Protein AF-A0A0G4HST7-F1 (afdb_monomer)

Organism: NCBI:txid1169474

Mean predicted aligned error: 7.0 Å

Sequence (232 aa):
MTQDRCSPKTVVRGHDERDPQKPWQEYQRALERKKYEVQRMMEAHQDKYDPVVMRLNYYQSDPNPKVILSLRKAIDQEDPQRLALVGDLKRKTPSGSPTDREVLSFVDPGDVALKMAELGFDAVFVNCDGPSYGGSYRDLDIVSKRLKKAFDFNQRPAIIAKDIFIHPVQVAMAAEMGADGVILNAGVLGQDLSGMMEACGVMGLEAVVECHSYMDVEMAKQNVATTVLVGL

Secondary structure (DSSP, 8-state):
--------------TTS--THHHHHHHHHHHHHHHHHHHHHHHH---TT-HHHHHHH---SS---HHHHHHHTTTSSS-TTPPPPEEEE-SB-SSS-TTS-B----S-HHHHHHHHHHTT-SEEEEE--HHHHS--HHHHHHHHHHHHHHS-TTTSPEEEEES---SHHHHHHHHHTT-SEEEEEHHHHGGGHHHHHHHHHHTT-EEEEEESSHHHHHHHHHTT-SEEEE--

InterPro domains:
  IPR011060 Ribulose-phosphate binding barrel [SSF51366] (62-223)
  IPR013785 Aldolase-type TIM barrel [G3DSA:3.20.20.70] (35-231)
  IPR013798 Indole-3-glycerol phosphate synthase domain [PF00218] (64-223)
  IPR045186 Indole-3-glycerol phosphate synthase [PTHR22854] (20-226)

Nearest PDB structures (foldseek):
  1vc4-assembly1_A  TM=9.070E-01  e=1.363E-10  Thermus thermophilus
  3ieb-assembly2_E  TM=6.244E-01  e=6.681E-04  Vibrio cholerae
  5g4e-assembly2_B  TM=7.133E-01  e=3.003E-03  Salmonella enterica
  4le2-assembly3_B-2  TM=5.450E-01  e=3.730E-01  Bacillus subtilis subsp. subtilis str. 168
  2nq5-assembly1_A  TM=5.744E-01  e=1.479E+00  Streptococcus mutans

pLDDT: mean 88.57, std 14.38, range [36.06, 98.75]

Solvent-accessible surface area (backbone atoms only — not comparable to full-atom values): 12733 Å² total; per-residue (Å²): 139,82,82,81,77,76,74,82,77,82,75,69,55,46,99,82,66,46,54,63,62,55,63,52,52,53,48,52,53,50,52,56,52,44,54,54,52,49,51,51,49,54,68,72,50,68,50,78,83,32,68,45,43,41,37,72,74,41,73,44,87,64,74,43,64,46,46,63,52,32,51,45,51,21,62,7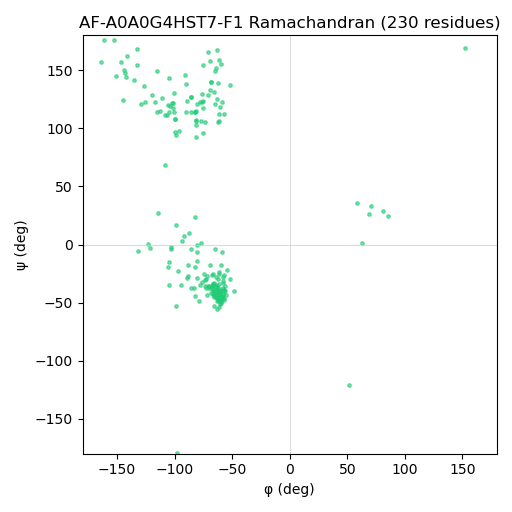7,39,99,47,83,80,48,73,60,41,71,42,78,51,46,32,28,40,75,75,60,57,96,88,57,25,72,72,44,93,72,91,55,60,27,60,55,48,46,50,40,40,76,73,64,30,26,28,35,36,34,32,34,40,41,93,55,22,62,27,29,63,65,48,41,29,45,30,34,54,45,40,63,71,74,33,56,88,90,71,39,39,22,40,28,40,34,49,88,61,86,53,63,68,56,54,21,43,38,42,74,31,52,35,29,22,37,41,38,44,31,80,79,37,53,86,51,40,54,60,52,46,50,46,23,46,36,48,27,26,36,56,35,36,34,21,76,46,75,67,26,47,51,52,38,55,75,64,64,54,88,38,77,43,79,54,134

Radius of gyration: 19.43 Å; Cα contacts (8 Å, |Δi|>4): 386; chains: 1; bounding box: 61×42×62 Å

Foldseek 3Di:
DDDDPDDPDPQDADPVRHRPVVVVVVVVVQVVVVVVVVVVLCVVPPDCPRQLNVLLVFFDPDALCLQVLLQCVQCPDPPNPRGAAEAEDFQFAQPDDPVPGGDDDDDALQVVQVVCLVVPHQAYEFECRCPGGNGRLVSLLRNQVSQVVVDPSNRGHAYEYEDADADLSVLSSSVVSPHQAYEYECVNCPVPSLVNCVSCNRSNHAYAYEYADPVSVVSCVVSVRPHYHYDD

Structure (mmCIF, N/CA/C/O backbone):
data_AF-A0A0G4HST7-F1
#
_entry.id   AF-A0A0G4HST7-F1
#
loop_
_atom_site.group_PDB
_atom_site.id
_atom_site.type_symbol
_atom_site.label_atom_id
_atom_site.label_alt_id
_atom_site.label_comp_id
_atom_site.label_asym_id
_atom_site.label_entity_id
_atom_site.label_seq_id
_atom_site.pdbx_PDB_ins_code
_atom_site.Cartn_x
_atom_site.Cartn_y
_atom_site.Cartn_z
_atom_site.occupancy
_atom_site.B_iso_or_equiv
_atom_site.auth_seq_id
_atom_site.auth_comp_id
_atom_site.auth_asym_id
_atom_site.auth_atom_id
_atom_site.pdbx_PDB_model_num
ATOM 1 N N . MET A 1 1 ? 42.441 -14.027 -34.242 1.00 37.88 1 MET A N 1
ATOM 2 C CA . MET A 1 1 ? 41.723 -14.825 -33.226 1.00 37.88 1 MET A CA 1
ATOM 3 C C . MET A 1 1 ? 42.356 -14.554 -31.870 1.00 37.88 1 MET A C 1
ATOM 5 O O . MET A 1 1 ? 43.269 -15.260 -31.469 1.00 37.88 1 MET A O 1
ATOM 9 N N . THR A 1 2 ? 41.939 -13.486 -31.197 1.00 36.06 2 THR A N 1
ATOM 10 C CA . THR A 1 2 ? 42.337 -13.188 -29.816 1.00 36.06 2 THR A CA 1
ATOM 11 C C . THR A 1 2 ? 41.201 -13.648 -28.912 1.00 36.06 2 THR A C 1
ATOM 13 O O . THR A 1 2 ? 40.113 -13.083 -28.943 1.00 36.06 2 THR A O 1
ATOM 16 N N . GLN A 1 3 ? 41.421 -14.744 -28.186 1.00 40.12 3 GLN A N 1
ATOM 17 C CA . GLN A 1 3 ? 40.514 -15.186 -27.130 1.00 40.12 3 GLN A CA 1
ATOM 18 C C . GLN A 1 3 ? 40.680 -14.244 -25.935 1.00 40.12 3 GLN A C 1
ATOM 20 O O . GLN A 1 3 ? 41.680 -14.327 -25.220 1.00 40.12 3 GLN A O 1
ATOM 25 N N . ASP A 1 4 ? 39.701 -13.364 -25.730 1.00 40.00 4 ASP A N 1
ATOM 26 C CA . ASP A 1 4 ? 39.519 -12.642 -24.473 1.00 40.00 4 ASP A CA 1
ATOM 27 C C . ASP A 1 4 ? 39.234 -13.659 -23.364 1.00 40.00 4 ASP A C 1
ATOM 29 O O . ASP A 1 4 ? 38.154 -14.250 -23.277 1.00 40.00 4 ASP A O 1
ATOM 33 N N . ARG A 1 5 ? 40.231 -13.899 -22.508 1.00 44.75 5 ARG A N 1
ATOM 34 C CA . ARG A 1 5 ? 40.035 -14.649 -21.268 1.00 44.75 5 ARG A CA 1
ATOM 35 C C . ARG A 1 5 ? 39.323 -13.726 -20.292 1.00 44.75 5 ARG A C 1
ATOM 37 O O . ARG A 1 5 ? 39.955 -12.914 -19.626 1.00 44.75 5 ARG A O 1
ATOM 44 N N . CYS A 1 6 ? 38.001 -13.852 -20.230 1.00 43.47 6 CYS A N 1
ATOM 45 C CA . CYS A 1 6 ? 37.194 -13.223 -19.197 1.00 43.47 6 CYS A CA 1
ATOM 46 C C . CYS A 1 6 ? 37.708 -13.690 -17.827 1.00 43.47 6 CYS A C 1
ATOM 48 O O . CYS A 1 6 ? 37.603 -14.869 -17.484 1.00 43.47 6 CYS A O 1
ATOM 50 N N . SER A 1 7 ? 38.295 -12.771 -17.063 1.00 43.00 7 SER A N 1
ATOM 51 C CA . SER A 1 7 ? 38.695 -12.989 -15.674 1.00 43.00 7 SER A CA 1
ATOM 52 C C . SER A 1 7 ? 37.500 -13.538 -14.882 1.00 43.00 7 SER A C 1
ATOM 54 O O . SER A 1 7 ? 36.381 -13.044 -15.073 1.00 43.00 7 SER A O 1
ATOM 56 N N . PRO A 1 8 ? 37.679 -14.541 -14.004 1.00 44.97 8 PRO A N 1
ATOM 57 C CA . PRO A 1 8 ? 36.582 -15.034 -13.183 1.00 44.97 8 PRO A CA 1
ATOM 58 C C . PRO A 1 8 ? 36.072 -13.886 -12.307 1.00 44.97 8 PRO A C 1
ATOM 60 O O . PRO A 1 8 ? 36.822 -13.318 -11.514 1.00 44.97 8 PRO A O 1
ATOM 63 N N . LYS A 1 9 ? 34.801 -13.506 -12.484 1.00 52.59 9 LYS A N 1
ATOM 64 C CA . LYS A 1 9 ? 34.140 -12.522 -11.623 1.00 52.59 9 LYS A CA 1
ATOM 65 C C . LYS A 1 9 ? 34.136 -13.085 -10.203 1.00 52.59 9 LYS A C 1
ATOM 67 O O . LYS A 1 9 ? 33.477 -14.091 -9.950 1.00 52.59 9 LYS A O 1
ATOM 72 N N . THR A 1 10 ? 34.882 -12.462 -9.295 1.00 54.44 10 THR A N 1
ATOM 73 C CA . THR A 1 10 ? 34.859 -12.804 -7.871 1.00 54.44 10 THR A CA 1
ATOM 74 C C . THR A 1 10 ? 33.448 -12.568 -7.339 1.00 54.44 10 THR A C 1
ATOM 76 O O . THR A 1 10 ? 33.015 -11.426 -7.197 1.00 54.44 10 THR A O 1
ATOM 79 N N . VAL A 1 11 ? 32.710 -13.648 -7.086 1.00 60.38 11 VAL A N 1
ATOM 80 C CA . VAL A 1 11 ? 31.395 -13.587 -6.443 1.00 60.38 11 VAL A CA 1
ATOM 81 C C . VAL A 1 11 ? 31.640 -13.474 -4.944 1.00 60.38 11 VAL A C 1
ATOM 83 O O . VAL A 1 11 ? 32.080 -14.436 -4.315 1.00 60.38 11 VAL A O 1
ATOM 86 N N . VAL A 1 12 ? 31.397 -12.294 -4.376 1.00 61.25 12 VAL A N 1
ATOM 87 C CA . VAL A 1 12 ? 31.374 -12.112 -2.918 1.00 61.25 12 VAL A CA 1
ATOM 88 C C . VAL A 1 12 ? 30.201 -12.931 -2.397 1.00 61.25 12 VAL A C 1
ATOM 90 O O . VAL A 1 12 ? 29.083 -12.707 -2.837 1.00 61.25 12 VAL A O 1
ATOM 93 N N . ARG A 1 13 ? 30.436 -13.900 -1.513 1.00 55.75 13 ARG A N 1
ATOM 94 C CA . ARG A 1 13 ? 29.369 -14.693 -0.886 1.00 55.75 13 ARG A CA 1
ATOM 95 C C . ARG A 1 13 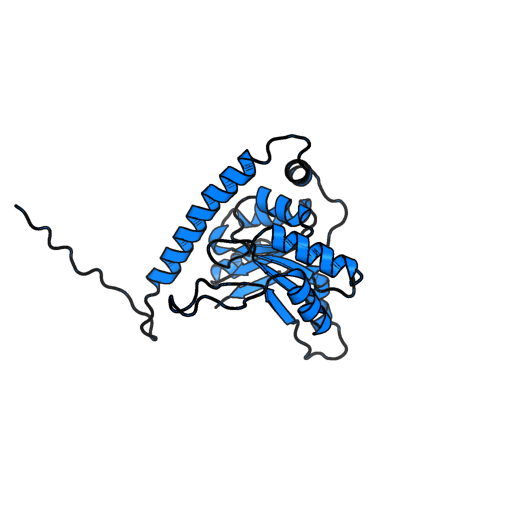? 29.165 -14.231 0.551 1.00 55.75 13 ARG A C 1
ATOM 97 O O . ARG A 1 13 ? 30.136 -13.888 1.223 1.00 55.75 13 ARG A O 1
ATOM 104 N N . GLY A 1 14 ? 27.915 -14.219 1.006 1.00 56.78 14 GLY A N 1
ATOM 105 C CA . GLY A 1 14 ? 27.591 -14.045 2.418 1.00 56.78 14 GLY A CA 1
ATOM 106 C C . GLY A 1 14 ? 28.136 -15.199 3.265 1.00 56.78 14 GLY A C 1
ATOM 107 O O . GLY A 1 14 ? 28.534 -16.240 2.741 1.00 56.78 14 GLY A O 1
ATOM 108 N N . HIS A 1 15 ? 28.127 -15.030 4.589 1.00 59.34 15 HIS A N 1
ATOM 109 C CA . HIS A 1 15 ? 28.533 -16.072 5.547 1.00 59.34 15 HIS A CA 1
ATOM 110 C C . HIS A 1 15 ? 27.674 -17.354 5.435 1.00 59.34 15 HIS A C 1
ATOM 112 O O . HIS A 1 15 ? 28.067 -18.422 5.891 1.00 59.34 15 HIS A O 1
ATOM 118 N N . ASP A 1 16 ? 26.504 -17.255 4.810 1.00 67.62 16 ASP A N 1
ATOM 119 C CA . ASP A 1 16 ? 25.565 -18.340 4.511 1.00 67.62 16 ASP A CA 1
ATOM 120 C C . ASP A 1 16 ? 25.672 -18.860 3.062 1.00 67.62 16 ASP A C 1
ATOM 122 O O . ASP A 1 16 ? 24.753 -19.501 2.555 1.00 67.62 16 ASP A O 1
ATOM 126 N N . GLU A 1 17 ? 26.773 -18.540 2.377 1.00 65.31 17 GLU A N 1
ATOM 127 C CA . GLU A 1 17 ? 27.068 -18.870 0.979 1.00 65.31 17 GLU A CA 1
ATOM 128 C C . GLU A 1 17 ? 26.117 -18.274 -0.074 1.00 65.31 17 GLU A C 1
ATOM 130 O O . GLU A 1 17 ? 26.323 -18.493 -1.276 1.00 65.31 17 GLU A O 1
ATOM 135 N N . ARG A 1 18 ? 25.114 -17.478 0.326 1.00 65.06 18 ARG A N 1
ATOM 136 C CA . ARG A 1 18 ? 24.229 -16.799 -0.624 1.00 65.06 18 ARG A CA 1
ATOM 137 C C . ARG A 1 18 ? 25.008 -15.729 -1.383 1.00 65.06 18 ARG A C 1
ATOM 139 O O . ARG A 1 18 ? 25.839 -15.015 -0.826 1.00 65.06 18 ARG A O 1
ATOM 146 N N . ASP A 1 19 ? 24.734 -15.627 -2.679 1.00 68.12 19 ASP A N 1
ATOM 147 C CA . ASP A 1 19 ? 25.262 -14.566 -3.534 1.00 68.12 19 ASP A CA 1
ATOM 148 C C . ASP A 1 19 ? 24.393 -13.307 -3.349 1.00 68.12 19 ASP A C 1
ATOM 150 O O . ASP A 1 19 ? 23.261 -13.288 -3.841 1.00 68.12 19 ASP A O 1
ATOM 154 N N . PRO A 1 20 ? 24.882 -12.263 -2.656 1.00 67.69 20 PRO A N 1
ATOM 155 C CA . PRO A 1 20 ? 24.127 -11.049 -2.384 1.00 67.69 20 PRO A CA 1
ATOM 156 C C . PRO A 1 20 ? 23.884 -10.218 -3.653 1.00 67.69 20 PRO A C 1
ATOM 158 O O . PRO A 1 20 ? 22.978 -9.387 -3.674 1.00 67.69 20 PRO A O 1
ATOM 161 N N . GLN A 1 21 ? 24.636 -10.447 -4.739 1.00 71.38 21 GLN A N 1
ATOM 162 C CA . GLN A 1 21 ? 24.427 -9.725 -5.996 1.00 71.38 21 GLN A CA 1
ATOM 163 C C . GLN A 1 21 ? 23.160 -10.190 -6.714 1.00 71.38 21 GLN A C 1
ATOM 165 O O . GLN A 1 21 ? 22.536 -9.398 -7.418 1.00 71.38 21 GLN A O 1
ATOM 170 N N . LYS A 1 22 ? 22.755 -11.455 -6.545 1.00 74.44 22 LYS A N 1
ATOM 171 C CA . LYS A 1 22 ? 21.575 -12.007 -7.229 1.00 74.44 22 LYS A CA 1
ATOM 172 C C . LYS A 1 22 ? 20.262 -11.347 -6.789 1.00 74.44 22 LYS A C 1
ATOM 174 O O . LYS A 1 22 ? 19.573 -10.850 -7.679 1.00 74.44 22 LYS A O 1
ATOM 179 N N . PRO A 1 23 ? 19.922 -11.263 -5.485 1.00 76.56 23 PRO A N 1
ATOM 180 C CA . PRO A 1 23 ? 18.726 -10.549 -5.034 1.00 76.56 23 PRO A CA 1
ATOM 181 C C . PRO A 1 23 ? 18.710 -9.095 -5.501 1.00 76.56 23 PRO A C 1
ATOM 183 O O . PRO A 1 23 ? 17.685 -8.601 -5.961 1.00 76.56 23 PRO A O 1
ATOM 186 N N . TRP A 1 24 ? 19.866 -8.427 -5.460 1.00 77.00 24 TRP A N 1
ATOM 187 C CA . TRP A 1 24 ? 19.976 -7.040 -5.897 1.00 77.00 24 TRP A CA 1
ATOM 188 C C . TRP A 1 24 ? 19.731 -6.881 -7.404 1.00 77.00 24 TRP A C 1
ATOM 190 O O . TRP A 1 24 ? 18.993 -5.994 -7.823 1.00 77.00 24 TRP A O 1
ATOM 200 N N . GLN A 1 25 ? 20.260 -7.780 -8.238 1.00 84.00 25 GLN A N 1
ATOM 201 C CA . GLN A 1 25 ? 19.974 -7.790 -9.677 1.00 84.00 25 GLN A CA 1
ATOM 202 C C . GLN A 1 25 ? 18.501 -8.096 -9.981 1.00 84.00 25 GLN A C 1
ATOM 204 O O . GLN A 1 25 ? 17.926 -7.500 -10.891 1.00 84.00 25 GLN A O 1
ATOM 209 N N . GLU A 1 26 ? 17.876 -9.026 -9.255 1.00 83.44 26 GLU A N 1
ATOM 210 C CA . GLU A 1 26 ? 16.444 -9.311 -9.403 1.00 83.44 26 GLU A CA 1
ATOM 211 C C . GLU A 1 26 ? 15.595 -8.093 -9.030 1.00 83.44 26 GLU A C 1
ATOM 213 O O . GLU A 1 26 ? 14.664 -7.749 -9.764 1.00 83.44 26 GLU A O 1
ATOM 218 N N . TYR A 1 27 ? 15.975 -7.399 -7.957 1.00 86.25 27 TYR A N 1
ATOM 219 C CA . TYR A 1 27 ? 15.350 -6.159 -7.523 1.00 86.25 27 TYR A CA 1
ATOM 220 C C . TYR A 1 27 ? 15.474 -5.045 -8.565 1.00 86.25 27 TYR A C 1
ATOM 222 O O . TYR A 1 27 ? 14.474 -4.452 -8.959 1.00 86.25 27 TYR A O 1
ATOM 230 N N . GLN A 1 28 ? 16.676 -4.816 -9.100 1.00 89.81 28 GLN A N 1
ATOM 231 C CA . GLN A 1 28 ? 16.883 -3.849 -10.179 1.00 89.81 28 GLN A CA 1
ATOM 232 C C . GLN A 1 28 ? 16.035 -4.172 -11.409 1.00 89.81 28 GLN A C 1
ATOM 234 O O . GLN A 1 28 ? 15.416 -3.285 -11.988 1.00 89.81 28 GLN A O 1
ATOM 239 N N . ARG A 1 29 ? 15.952 -5.449 -11.798 1.00 91.69 29 ARG A N 1
ATOM 240 C CA . ARG A 1 29 ? 15.084 -5.865 -12.907 1.00 91.69 29 ARG A CA 1
ATOM 241 C C . ARG A 1 29 ? 13.610 -5.602 -12.600 1.00 91.69 29 ARG A C 1
ATOM 243 O O . ARG A 1 29 ? 12.868 -5.282 -13.523 1.00 91.69 29 ARG A O 1
ATOM 250 N N . ALA A 1 30 ? 13.173 -5.778 -11.352 1.00 92.56 30 ALA A N 1
ATOM 251 C CA . ALA A 1 30 ? 11.811 -5.450 -10.937 1.00 92.56 30 ALA A CA 1
ATOM 252 C C . ALA A 1 30 ? 11.542 -3.946 -11.035 1.00 92.56 30 ALA A C 1
ATOM 254 O O . ALA A 1 30 ? 10.531 -3.555 -11.611 1.00 92.56 30 ALA A O 1
ATOM 255 N N . LEU A 1 31 ? 12.483 -3.116 -10.582 1.00 95.12 31 LEU A N 1
ATOM 256 C CA . LEU A 1 31 ? 12.388 -1.664 -10.690 1.00 95.12 31 LEU A CA 1
ATOM 257 C C . LEU A 1 31 ? 12.338 -1.191 -12.151 1.00 95.12 31 LEU A C 1
ATOM 259 O O . LEU A 1 31 ? 11.497 -0.368 -12.499 1.00 95.12 31 LEU A O 1
ATOM 263 N N . GLU A 1 32 ? 13.179 -1.744 -13.029 1.00 95.94 32 GLU A N 1
ATOM 264 C CA . GLU A 1 32 ? 13.144 -1.408 -14.459 1.00 95.94 32 GLU A CA 1
ATOM 265 C C . GLU A 1 32 ? 11.811 -1.796 -15.105 1.00 95.94 32 GLU A C 1
ATOM 267 O O . GLU A 1 32 ? 11.213 -0.987 -15.810 1.00 95.94 32 GLU A O 1
ATOM 272 N N . ARG A 1 33 ? 11.276 -2.991 -14.812 1.00 96.06 33 ARG A N 1
ATOM 273 C CA . ARG A 1 33 ? 9.924 -3.367 -15.266 1.00 96.06 33 ARG A CA 1
ATOM 274 C C . ARG A 1 33 ? 8.870 -2.389 -14.758 1.00 96.06 33 ARG A C 1
ATOM 276 O O . ARG A 1 33 ? 8.013 -1.972 -15.535 1.00 96.06 33 ARG A O 1
ATOM 283 N N . LYS A 1 34 ? 8.969 -1.982 -13.490 1.00 97.44 34 LYS A N 1
ATOM 284 C CA . LYS A 1 34 ? 8.023 -1.048 -12.884 1.00 97.44 34 LYS A CA 1
ATOM 285 C C . LYS A 1 34 ? 8.003 0.299 -13.600 1.00 97.44 34 LYS A C 1
ATOM 287 O O . LYS A 1 34 ? 6.923 0.831 -13.818 1.00 97.44 34 LYS A O 1
ATOM 292 N N . LYS A 1 35 ? 9.152 0.817 -14.046 1.00 97.81 35 LYS A N 1
ATOM 293 C CA . LYS A 1 35 ? 9.210 2.050 -14.856 1.00 97.81 35 LYS A CA 1
ATOM 294 C C . LYS A 1 35 ? 8.369 1.939 -16.129 1.00 97.81 35 LYS A C 1
ATOM 296 O O . LYS A 1 35 ? 7.581 2.837 -16.412 1.00 97.81 35 LYS A O 1
ATOM 301 N N . TYR A 1 36 ? 8.476 0.824 -16.855 1.00 97.69 36 TYR A N 1
ATOM 302 C CA . TYR A 1 36 ? 7.652 0.587 -18.047 1.00 97.69 36 TYR A CA 1
ATOM 303 C C . TYR A 1 36 ? 6.163 0.434 -17.711 1.00 97.69 36 TYR A C 1
ATOM 305 O O . TYR A 1 36 ? 5.313 0.952 -18.432 1.00 97.69 36 TYR A O 1
ATOM 313 N N . GLU A 1 37 ? 5.827 -0.262 -16.623 1.00 97.19 37 GLU A N 1
ATOM 314 C CA . GLU A 1 37 ? 4.437 -0.405 -16.167 1.00 97.19 37 GLU A CA 1
ATOM 315 C C . GLU A 1 37 ? 3.816 0.946 -15.802 1.00 97.19 37 GLU A C 1
ATOM 317 O O . GLU A 1 37 ? 2.696 1.239 -16.216 1.00 97.19 37 GLU A O 1
ATOM 322 N N . VAL A 1 38 ? 4.560 1.789 -15.087 1.00 97.56 38 VAL A N 1
ATOM 323 C CA . VAL A 1 38 ? 4.132 3.136 -14.702 1.00 97.56 38 VAL A CA 1
ATOM 324 C C . VAL A 1 38 ? 3.974 4.034 -15.917 1.00 97.56 38 VAL A C 1
ATOM 326 O O . VAL A 1 38 ? 2.965 4.725 -16.020 1.00 97.56 38 VAL A O 1
ATOM 329 N N . GLN A 1 39 ? 4.904 3.986 -16.872 1.00 97.75 39 GLN A N 1
ATOM 330 C CA . GLN A 1 39 ? 4.760 4.736 -18.117 1.00 97.75 39 GLN A CA 1
ATOM 331 C C . GLN A 1 39 ? 3.462 4.352 -18.842 1.00 97.75 39 GLN A C 1
ATOM 333 O O . GLN A 1 39 ? 2.675 5.223 -19.207 1.00 97.75 39 GLN A O 1
ATOM 338 N N . ARG A 1 40 ? 3.186 3.051 -18.981 1.00 97.06 40 ARG A N 1
ATOM 339 C CA . ARG A 1 40 ? 1.940 2.573 -19.596 1.00 97.06 40 ARG A CA 1
ATOM 340 C C . ARG A 1 40 ? 0.699 2.959 -18.795 1.00 97.06 40 ARG A C 1
ATOM 342 O O . ARG A 1 40 ? -0.339 3.219 -19.391 1.00 97.06 40 ARG A O 1
ATOM 349 N N . MET A 1 41 ? 0.791 2.994 -17.466 1.00 96.06 41 MET A N 1
ATOM 350 C CA . MET A 1 41 ? -0.289 3.468 -16.599 1.00 96.06 41 MET A CA 1
ATOM 351 C C . MET A 1 41 ? -0.581 4.951 -16.864 1.00 96.06 41 MET A C 1
ATOM 353 O O . MET A 1 41 ? -1.732 5.315 -17.066 1.00 96.06 41 MET A O 1
ATOM 357 N N . MET A 1 42 ? 0.445 5.798 -16.952 1.00 96.31 42 MET A N 1
ATOM 358 C CA . MET A 1 42 ? 0.278 7.217 -17.294 1.00 96.31 42 MET A CA 1
ATOM 359 C C . MET A 1 42 ? -0.302 7.412 -18.700 1.00 96.31 42 MET A C 1
ATOM 361 O O . MET A 1 42 ? -1.133 8.288 -18.905 1.00 96.31 42 MET A O 1
ATOM 365 N N . GLU A 1 43 ? 0.112 6.592 -19.669 1.00 96.12 43 GLU A N 1
ATOM 366 C CA . GLU A 1 43 ? -0.444 6.605 -21.028 1.00 96.12 43 GLU A CA 1
ATOM 367 C C . GLU A 1 43 ? -1.911 6.152 -21.068 1.00 96.12 43 GLU A C 1
ATOM 369 O O . GLU A 1 43 ? -2.693 6.681 -21.854 1.00 96.12 43 GLU A O 1
ATOM 374 N N . ALA A 1 44 ? -2.302 5.201 -20.215 1.00 95.00 44 ALA A N 1
ATOM 375 C CA . ALA A 1 44 ? -3.682 4.731 -20.113 1.00 95.00 44 ALA A CA 1
ATOM 376 C C . ALA A 1 44 ? -4.611 5.747 -19.426 1.00 95.00 44 ALA A C 1
ATOM 378 O O . ALA A 1 44 ? -5.790 5.817 -19.766 1.00 95.00 44 ALA A O 1
ATOM 379 N N . HIS A 1 45 ? -4.081 6.545 -18.497 1.00 93.38 45 HIS A N 1
ATOM 380 C CA . HIS A 1 45 ? -4.827 7.521 -17.701 1.00 93.38 45 HIS A CA 1
ATOM 381 C C . HIS A 1 45 ? -4.502 8.958 -18.142 1.00 93.38 45 HIS A C 1
ATOM 383 O O . HIS A 1 45 ? -3.865 9.720 -17.418 1.00 93.38 45 HIS A O 1
ATOM 389 N N . GLN A 1 46 ? -4.927 9.327 -19.356 1.00 90.06 46 GLN A N 1
ATOM 390 C CA . GLN A 1 46 ? -4.738 10.678 -19.919 1.00 90.06 46 GLN A CA 1
ATOM 391 C C . GLN A 1 46 ? -6.018 11.518 -19.953 1.00 90.06 46 GLN A C 1
ATOM 393 O O . GLN A 1 46 ? -5.949 12.743 -20.077 1.00 90.06 46 GLN A O 1
ATOM 398 N N . ASP A 1 47 ? -7.187 10.878 -19.876 1.00 91.69 47 ASP A N 1
ATOM 399 C CA . ASP A 1 47 ? -8.459 11.589 -19.919 1.00 91.69 47 ASP A CA 1
ATOM 400 C C . ASP A 1 47 ? -8.640 12.412 -18.637 1.00 91.69 47 ASP A C 1
ATOM 402 O O . ASP A 1 47 ? -8.460 11.921 -17.525 1.00 91.69 47 ASP A O 1
ATOM 406 N N . LYS A 1 48 ? -9.032 13.680 -18.786 1.00 89.12 48 LYS A N 1
ATOM 407 C CA . LYS A 1 48 ? -9.311 14.579 -17.660 1.00 89.12 48 LYS A CA 1
ATOM 408 C C . LYS A 1 48 ? -10.401 14.030 -16.731 1.00 89.12 48 LYS A C 1
ATOM 410 O O . LYS A 1 48 ? -10.427 14.377 -15.551 1.00 89.12 48 LYS A O 1
ATOM 415 N N . TYR A 1 49 ? -11.315 13.228 -17.269 1.00 91.56 49 TYR A N 1
ATOM 416 C CA . TYR A 1 49 ? -12.415 12.616 -16.537 1.00 91.56 49 TYR A CA 1
ATOM 417 C C . TYR A 1 49 ? -12.100 11.205 -16.026 1.00 91.56 49 TYR A C 1
ATOM 419 O O . TYR A 1 49 ? -12.969 10.570 -15.429 1.00 91.56 49 TYR A O 1
ATOM 427 N N . ASP A 1 50 ? -10.880 10.711 -16.239 1.00 94.69 50 ASP A N 1
ATOM 428 C CA . ASP A 1 50 ? -10.436 9.445 -15.672 1.00 94.69 50 ASP A CA 1
ATOM 429 C C . ASP A 1 50 ? -10.355 9.546 -14.133 1.00 94.69 50 ASP A C 1
ATOM 431 O O . ASP A 1 50 ? -9.760 10.500 -13.622 1.00 94.69 50 ASP A O 1
ATOM 435 N N . PRO A 1 51 ? -10.915 8.589 -13.367 1.00 94.19 51 PRO A N 1
ATOM 436 C CA . PRO A 1 51 ? -10.901 8.638 -11.904 1.00 94.19 51 PRO A CA 1
ATOM 437 C C . PRO A 1 51 ? -9.498 8.740 -11.287 1.00 94.19 51 PRO A C 1
ATOM 439 O O . PRO A 1 51 ? -9.311 9.459 -10.307 1.00 94.19 51 PRO A O 1
ATOM 442 N N . VAL A 1 52 ? -8.491 8.091 -11.879 1.00 95.19 52 VAL A N 1
ATOM 443 C CA . VAL A 1 52 ? -7.094 8.160 -11.422 1.00 95.19 52 VAL A CA 1
ATOM 444 C C . VAL A 1 52 ? -6.530 9.561 -11.661 1.00 95.19 52 VAL A C 1
ATOM 446 O O . VAL A 1 52 ? -5.881 10.126 -10.781 1.00 95.19 52 VAL A O 1
ATOM 449 N N . VAL A 1 53 ? -6.822 10.169 -12.815 1.00 93.75 53 VAL A N 1
ATOM 450 C CA . VAL A 1 53 ? -6.416 11.555 -13.115 1.00 93.75 53 VAL A CA 1
ATOM 451 C C . VAL A 1 53 ? -7.136 12.548 -12.209 1.00 93.75 53 VAL A C 1
ATOM 453 O O . VAL A 1 53 ? -6.520 13.494 -11.716 1.00 93.75 53 VAL A O 1
ATOM 456 N N . MET A 1 54 ? -8.426 12.341 -11.943 1.00 93.31 54 MET A N 1
ATOM 457 C CA . MET A 1 54 ? -9.163 13.158 -10.983 1.00 93.31 54 MET A CA 1
ATOM 458 C C . MET A 1 54 ? -8.530 13.066 -9.594 1.00 93.31 54 MET A C 1
ATOM 460 O O . MET A 1 54 ? -8.287 14.100 -8.974 1.00 93.31 54 MET A O 1
ATOM 464 N N . ARG A 1 55 ? -8.193 11.853 -9.136 1.00 92.62 55 ARG A N 1
ATOM 465 C CA . ARG A 1 55 ? -7.541 11.619 -7.843 1.00 92.62 55 ARG A CA 1
ATOM 466 C C . ARG A 1 55 ? -6.184 12.310 -7.738 1.00 92.62 55 ARG A C 1
ATOM 468 O O . ARG A 1 55 ? -5.902 12.893 -6.700 1.00 92.62 55 ARG A O 1
ATOM 475 N N . LEU A 1 56 ? -5.382 12.310 -8.807 1.00 91.56 56 LEU A N 1
ATOM 476 C CA . LEU A 1 56 ? -4.097 13.024 -8.852 1.00 91.56 56 LEU A CA 1
ATOM 477 C C . LEU A 1 56 ? -4.227 14.530 -8.581 1.00 91.56 56 LEU A C 1
ATOM 479 O O . LEU A 1 56 ? -3.303 15.138 -8.051 1.00 91.56 56 LEU A O 1
ATOM 483 N N . ASN A 1 57 ? -5.355 15.127 -8.968 1.00 86.44 57 ASN A N 1
ATOM 484 C CA . ASN A 1 57 ? -5.591 16.568 -8.880 1.00 86.44 57 ASN A CA 1
ATOM 485 C C . ASN A 1 57 ? -6.494 16.967 -7.702 1.00 86.44 57 ASN A C 1
ATOM 487 O O . ASN A 1 57 ? -6.739 18.158 -7.497 1.00 86.44 57 ASN A O 1
ATOM 491 N N . TYR A 1 58 ? -7.029 15.999 -6.955 1.00 81.69 58 TYR A N 1
ATOM 492 C CA . TYR A 1 58 ? -7.983 16.244 -5.883 1.00 81.69 58 TYR A CA 1
ATOM 493 C C . TYR A 1 58 ? -7.306 16.161 -4.518 1.00 81.69 58 TYR A C 1
ATOM 495 O O . TYR A 1 58 ? -6.775 15.121 -4.138 1.00 81.69 58 TYR A O 1
ATOM 503 N N . TYR A 1 59 ? -7.387 17.256 -3.764 1.00 84.44 59 TYR A N 1
ATOM 504 C CA . TYR A 1 59 ? -7.001 17.276 -2.361 1.00 84.44 59 TYR A CA 1
ATOM 505 C C . TYR A 1 59 ? -8.144 16.742 -1.503 1.00 84.44 59 TYR A C 1
ATOM 507 O O . TYR A 1 59 ? -9.205 17.366 -1.407 1.00 84.44 59 TYR A O 1
ATOM 515 N N . GLN A 1 60 ? -7.929 15.592 -0.872 1.00 81.06 60 GLN A N 1
ATOM 516 C CA . GLN A 1 60 ? -8.888 15.022 0.056 1.00 81.06 60 GLN A CA 1
ATOM 517 C C . GLN A 1 60 ? -8.854 15.795 1.378 1.00 81.06 60 GLN A C 1
ATOM 519 O O . GLN A 1 60 ? -7.836 15.839 2.061 1.00 81.06 60 GLN A O 1
ATOM 524 N N . SER A 1 61 ? -9.981 16.423 1.728 1.00 72.75 61 SER A N 1
ATOM 525 C CA . SER A 1 61 ? -10.086 17.289 2.910 1.00 72.75 61 SER A CA 1
ATOM 526 C C . SER A 1 61 ? -9.947 16.533 4.228 1.00 72.75 61 SER A C 1
ATOM 528 O O . SER A 1 61 ? -9.395 17.075 5.183 1.00 72.75 61 SER A O 1
ATOM 530 N N . ASP A 1 62 ? -10.438 15.293 4.267 1.00 77.25 62 ASP A N 1
ATOM 531 C CA . ASP A 1 62 ? -10.413 14.456 5.461 1.00 77.25 62 ASP A CA 1
ATOM 532 C C . ASP A 1 62 ? -9.345 13.366 5.318 1.00 77.25 62 ASP A C 1
ATOM 534 O O . ASP A 1 62 ? -9.434 12.536 4.401 1.00 77.25 62 ASP A O 1
ATOM 538 N N . PRO A 1 63 ? -8.344 13.322 6.215 1.00 77.94 63 PRO A N 1
ATOM 539 C CA . PRO A 1 63 ? -7.347 12.264 6.198 1.00 77.94 63 PRO A CA 1
ATOM 540 C C . PRO A 1 63 ? -8.003 10.912 6.509 1.00 77.94 63 PRO A C 1
ATOM 542 O O . PRO A 1 63 ? -8.967 10.835 7.271 1.00 77.94 63 PRO A O 1
ATOM 545 N N . ASN A 1 64 ? -7.456 9.830 5.954 1.00 88.88 64 ASN A N 1
ATOM 546 C CA . ASN A 1 64 ? -7.851 8.460 6.283 1.00 88.88 64 ASN A CA 1
ATOM 547 C C . ASN A 1 64 ? -6.857 7.862 7.295 1.00 88.88 64 ASN A C 1
ATOM 549 O O . ASN A 1 64 ? -5.850 7.312 6.870 1.00 88.88 64 ASN A O 1
ATOM 553 N N . PRO A 1 65 ? -7.099 7.923 8.618 1.00 93.38 65 PRO A N 1
ATOM 554 C CA . PRO A 1 65 ? -6.150 7.443 9.629 1.00 93.38 65 PRO A CA 1
ATOM 555 C C . PRO A 1 65 ? -6.229 5.919 9.851 1.00 93.38 65 PRO A C 1
ATOM 557 O O . PRO A 1 65 ? -5.967 5.418 10.946 1.00 93.38 65 PRO A O 1
ATOM 560 N N . LYS A 1 66 ? -6.712 5.151 8.871 1.00 95.81 66 LYS A N 1
ATOM 561 C CA . LYS A 1 66 ? -7.075 3.748 9.077 1.00 95.81 66 LYS A CA 1
ATOM 562 C C . LYS A 1 66 ? -5.875 2.847 9.375 1.00 95.81 66 LYS A C 1
ATOM 564 O O . LYS A 1 66 ? -6.013 1.952 10.213 1.00 95.81 66 LYS A O 1
ATOM 569 N N . VAL A 1 67 ? -4.734 3.044 8.723 1.00 96.62 67 VAL A N 1
ATOM 570 C CA . VAL A 1 67 ? -3.490 2.307 8.979 1.00 96.62 67 VAL A CA 1
ATOM 571 C C . VAL A 1 67 ? -3.005 2.590 10.393 1.00 96.62 67 VAL A C 1
ATOM 573 O O . VAL A 1 67 ? -2.890 1.645 11.177 1.00 96.62 67 VAL A O 1
ATOM 576 N N . ILE A 1 68 ? -2.801 3.860 10.765 1.00 94.00 68 ILE A N 1
ATOM 577 C CA . ILE A 1 68 ? -2.279 4.185 12.098 1.00 94.00 68 ILE A CA 1
ATOM 578 C C . ILE A 1 68 ? -3.226 3.723 13.206 1.00 94.00 68 ILE A C 1
ATOM 580 O O . ILE A 1 68 ? -2.773 3.143 14.192 1.00 94.00 68 ILE A O 1
ATOM 584 N N . LEU A 1 69 ? -4.541 3.896 13.036 1.00 93.25 69 LEU A N 1
ATOM 585 C CA . LEU A 1 69 ? -5.522 3.437 14.020 1.00 93.25 69 LEU A CA 1
ATOM 586 C C . LEU A 1 69 ? -5.540 1.915 14.141 1.00 93.25 69 LEU A C 1
ATOM 588 O O . LEU A 1 69 ? -5.715 1.399 15.240 1.00 93.25 69 LEU A O 1
ATOM 592 N N . SER A 1 70 ? -5.381 1.182 13.038 1.00 93.62 70 SER A N 1
ATOM 593 C CA . SER A 1 70 ? -5.410 -0.282 13.101 1.00 93.62 70 SER A CA 1
ATOM 594 C C . SER A 1 70 ? -4.144 -0.840 13.751 1.00 93.62 70 SER A C 1
ATOM 596 O O . SER A 1 70 ? -4.245 -1.747 14.567 1.00 93.62 70 SER A O 1
ATOM 598 N N . LEU A 1 71 ? -2.974 -0.246 13.495 1.00 90.94 71 LEU A N 1
ATOM 599 C CA . LEU A 1 71 ? -1.723 -0.665 14.136 1.00 90.94 71 LEU A CA 1
ATOM 600 C C . LEU A 1 71 ? -1.637 -0.235 15.612 1.00 90.94 71 LEU A C 1
ATOM 602 O O . LEU A 1 71 ? -1.135 -0.992 16.440 1.00 90.94 71 LEU A O 1
ATOM 606 N N . ARG A 1 72 ? -2.162 0.947 15.975 1.00 86.31 72 ARG A N 1
ATOM 607 C CA . ARG A 1 72 ? -2.165 1.435 17.369 1.00 86.31 72 ARG A CA 1
ATOM 608 C C . ARG A 1 72 ? -3.174 0.746 18.272 1.00 86.31 72 ARG A C 1
ATOM 610 O O . ARG A 1 72 ? -2.919 0.660 19.466 1.00 86.31 72 ARG A O 1
ATOM 617 N N . LYS A 1 73 ? -4.269 0.195 17.738 1.00 73.12 73 LYS A N 1
ATOM 618 C CA . LYS A 1 73 ? -5.220 -0.605 18.535 1.00 73.12 73 LYS A CA 1
ATOM 619 C C . LYS A 1 73 ? -4.549 -1.720 19.328 1.00 73.12 73 LYS A C 1
ATOM 621 O O . LYS A 1 73 ? -5.056 -2.081 20.380 1.00 73.12 73 LYS A O 1
ATOM 626 N N . ALA A 1 74 ? -3.435 -2.258 18.838 1.00 63.47 74 ALA A N 1
ATOM 627 C CA . ALA A 1 74 ? -2.663 -3.237 19.585 1.00 63.47 74 ALA A CA 1
ATOM 628 C C . ALA A 1 74 ?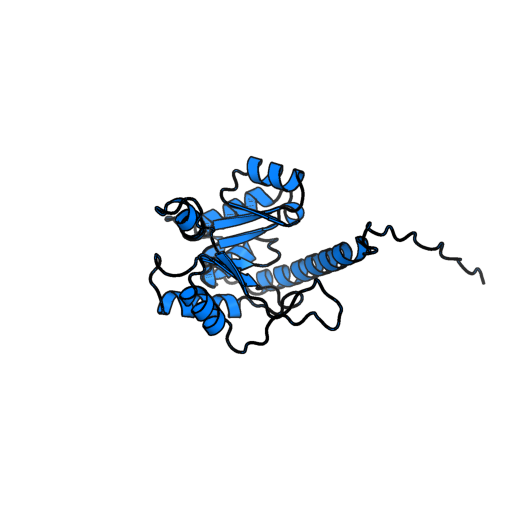 -2.020 -2.660 20.857 1.00 63.47 74 ALA A C 1
ATOM 630 O O . ALA A 1 74 ? -1.929 -3.356 21.855 1.00 63.47 74 ALA A O 1
ATOM 631 N N . ILE A 1 75 ? -1.631 -1.386 20.832 1.00 63.59 75 ILE A N 1
ATOM 632 C CA . ILE A 1 75 ? -0.941 -0.693 21.925 1.00 63.59 75 ILE A CA 1
ATOM 633 C C . ILE A 1 75 ? -1.933 -0.185 22.982 1.00 63.59 75 ILE A C 1
ATOM 635 O O . ILE A 1 75 ? -1.631 -0.225 24.169 1.00 63.59 75 ILE A O 1
ATOM 639 N N . ASP A 1 76 ? -3.111 0.283 22.556 1.00 65.50 76 ASP A N 1
ATOM 640 C CA . ASP A 1 76 ? -4.084 0.954 23.436 1.00 65.50 76 ASP A CA 1
ATOM 641 C C . ASP A 1 76 ? -5.034 -0.012 24.181 1.00 65.50 76 ASP A C 1
ATOM 643 O O . ASP A 1 76 ? -5.868 0.430 24.974 1.00 65.50 76 A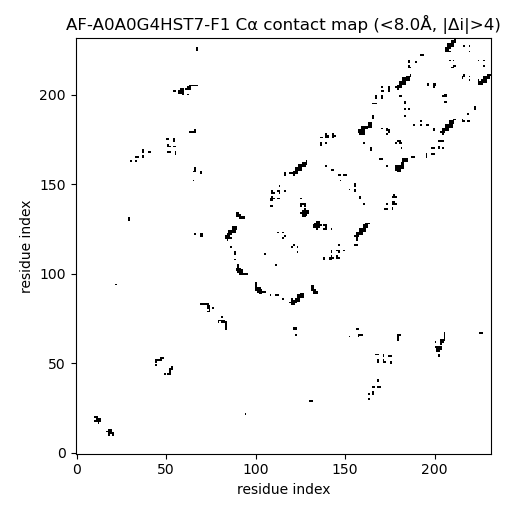SP A O 1
ATOM 647 N N . GLN A 1 77 ? -4.958 -1.324 23.927 1.00 66.38 77 GLN A N 1
ATOM 648 C CA . GLN A 1 77 ? -5.740 -2.315 24.677 1.00 66.38 77 GLN A CA 1
ATOM 649 C C . GLN A 1 77 ? -5.154 -2.549 26.078 1.00 66.38 77 GLN A C 1
ATOM 651 O O . GLN A 1 77 ? -3.960 -2.386 26.300 1.00 66.38 77 GLN A O 1
ATOM 656 N N . GLU A 1 78 ? -5.997 -2.985 27.026 1.00 66.62 78 GLU A N 1
ATOM 657 C CA . GLU A 1 78 ? -5.599 -3.311 28.413 1.00 66.62 78 GLU A CA 1
ATOM 658 C C . GLU A 1 78 ? -4.522 -4.412 28.514 1.00 66.62 78 GLU A C 1
ATOM 660 O O . GLU A 1 78 ? -4.003 -4.672 29.600 1.00 66.62 78 GLU A O 1
ATOM 665 N N . ASP A 1 79 ? -4.171 -5.041 27.390 1.00 71.19 79 ASP A N 1
ATOM 666 C CA . ASP A 1 79 ? -3.036 -5.941 27.257 1.00 71.19 79 ASP A CA 1
ATOM 667 C C . ASP A 1 79 ? -1.832 -5.216 26.618 1.00 71.19 79 ASP A C 1
ATOM 669 O O . ASP A 1 79 ? -1.733 -5.147 25.389 1.00 71.19 79 ASP A O 1
ATOM 673 N N . PRO A 1 80 ? -0.872 -4.721 27.423 1.00 69.25 80 PRO A N 1
ATOM 674 C CA . PRO A 1 80 ? 0.321 -4.038 26.924 1.00 69.25 80 PRO A CA 1
ATOM 675 C C . PRO A 1 80 ? 1.260 -4.943 26.106 1.00 69.25 80 PRO A C 1
ATOM 677 O O . PRO A 1 80 ? 2.275 -4.463 25.603 1.00 69.25 80 PRO A O 1
ATOM 680 N N . GLN A 1 81 ? 0.972 -6.246 25.994 1.00 76.75 81 GLN A N 1
ATOM 681 C CA . GLN A 1 81 ? 1.757 -7.205 25.213 1.00 76.75 81 GLN A CA 1
ATOM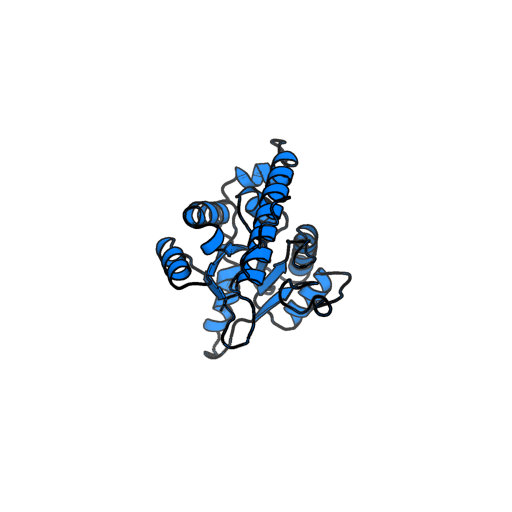 682 C C . GLN A 1 81 ? 1.107 -7.571 23.874 1.00 76.75 81 GLN A C 1
ATOM 684 O O . GLN A 1 81 ? 1.709 -8.325 23.101 1.00 76.75 81 GLN A O 1
ATOM 689 N N . ARG A 1 82 ? -0.089 -7.052 23.557 1.00 85.06 82 ARG A N 1
ATOM 690 C CA . ARG A 1 82 ? -0.723 -7.326 22.265 1.00 85.06 82 ARG A CA 1
ATOM 691 C C . ARG A 1 82 ? 0.140 -6.762 21.132 1.00 85.06 82 ARG A C 1
ATOM 693 O O . ARG A 1 82 ? 0.430 -5.572 21.056 1.00 85.06 82 ARG A O 1
ATOM 700 N N . LEU A 1 83 ? 0.493 -7.632 20.191 1.00 89.62 83 LEU A N 1
ATOM 701 C CA . LEU A 1 83 ? 1.154 -7.256 18.943 1.00 89.62 83 LEU A CA 1
ATOM 702 C C . LEU A 1 83 ? 0.115 -6.985 17.850 1.00 89.62 83 LEU A C 1
ATOM 704 O O . LEU A 1 83 ? -0.911 -7.663 17.787 1.00 89.62 83 LEU A O 1
ATOM 708 N N . ALA A 1 84 ? 0.405 -6.027 16.968 1.00 92.12 84 ALA A N 1
ATOM 709 C CA . ALA A 1 84 ? -0.371 -5.835 15.748 1.00 92.12 84 ALA A CA 1
ATOM 710 C C . ALA A 1 84 ? -0.005 -6.917 14.725 1.00 92.12 84 ALA A C 1
ATOM 712 O O . ALA A 1 84 ? 1.176 -7.119 14.427 1.00 92.12 84 ALA A O 1
ATOM 713 N N . LEU A 1 85 ? -1.007 -7.595 14.166 1.00 94.38 85 LEU A N 1
ATOM 714 C CA . LEU A 1 85 ? -0.794 -8.652 13.180 1.00 94.38 85 LEU A CA 1
ATOM 715 C C . LEU A 1 85 ? -1.051 -8.135 11.762 1.00 94.38 85 LEU A C 1
ATOM 717 O O . LEU A 1 85 ? -2.174 -7.768 11.411 1.00 94.38 85 LEU A O 1
ATOM 721 N N . VAL A 1 86 ? -0.006 -8.147 10.933 1.00 96.25 86 VAL A N 1
ATOM 722 C CA . VAL A 1 86 ? -0.073 -7.743 9.523 1.00 96.25 86 VAL A CA 1
ATOM 723 C C . VAL A 1 86 ? 0.108 -8.960 8.623 1.00 96.25 86 VAL A C 1
ATOM 725 O O . VAL A 1 86 ? 1.083 -9.698 8.750 1.00 96.25 86 VAL A O 1
ATOM 728 N N . GLY A 1 87 ? -0.835 -9.173 7.708 1.00 96.50 87 GLY A N 1
ATOM 729 C CA . GLY A 1 87 ? -0.830 -10.303 6.780 1.00 96.50 87 GLY A CA 1
ATOM 730 C C . GLY A 1 87 ? -0.328 -9.910 5.406 1.00 96.50 87 GLY A C 1
ATOM 731 O O . GLY A 1 87 ? -0.813 -8.942 4.836 1.00 96.50 87 GLY A O 1
ATOM 732 N N . ASP A 1 88 ? 0.612 -10.673 4.856 1.00 95.94 88 ASP A N 1
ATOM 733 C CA . ASP A 1 88 ? 1.131 -10.462 3.503 1.00 95.94 88 ASP A CA 1
ATOM 734 C C . ASP A 1 88 ? 0.404 -11.367 2.498 1.00 95.94 88 ASP A C 1
ATOM 736 O O . ASP A 1 88 ? 0.714 -12.554 2.365 1.00 95.94 88 ASP A O 1
ATOM 740 N N . LEU A 1 89 ? -0.601 -10.818 1.809 1.00 96.19 8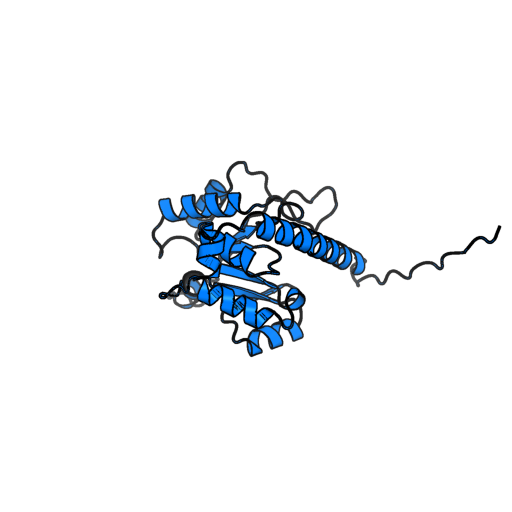9 LEU A N 1
ATOM 741 C CA . LEU A 1 89 ? -1.384 -11.527 0.801 1.00 96.19 89 LEU A CA 1
ATOM 742 C C . LEU A 1 89 ? -0.610 -11.537 -0.524 1.00 96.19 89 LEU A C 1
ATOM 744 O O . LEU A 1 89 ? -0.567 -10.545 -1.261 1.00 96.19 89 LEU A O 1
ATOM 748 N N . LYS A 1 90 ? -0.002 -12.688 -0.832 1.00 94.00 90 LYS A N 1
ATOM 749 C CA . LYS A 1 90 ? 0.765 -12.940 -2.060 1.00 94.00 90 LYS A CA 1
ATOM 750 C C . LYS A 1 90 ? 0.563 -14.357 -2.577 1.00 94.00 90 LYS A C 1
ATOM 752 O O . LYS A 1 90 ? 0.415 -15.295 -1.796 1.00 94.00 90 LYS A O 1
ATOM 757 N N . ARG A 1 91 ? 0.603 -14.515 -3.902 1.00 93.12 91 ARG A N 1
ATOM 758 C CA . ARG A 1 91 ? 0.596 -15.837 -4.550 1.00 93.12 91 ARG A CA 1
ATOM 759 C C . ARG A 1 91 ? 2.005 -16.396 -4.655 1.00 93.12 91 ARG A C 1
ATOM 761 O O . ARG A 1 91 ? 2.204 -17.591 -4.470 1.00 93.12 91 ARG A O 1
ATOM 768 N N . LYS A 1 92 ? 2.979 -15.523 -4.917 1.00 91.50 92 LYS A N 1
ATOM 769 C CA . LYS A 1 92 ? 4.378 -15.889 -5.141 1.00 91.50 92 LYS A CA 1
ATOM 770 C C . LYS A 1 92 ? 5.328 -15.020 -4.338 1.00 91.50 92 LYS A C 1
ATOM 772 O O . LYS A 1 92 ? 4.935 -13.986 -3.805 1.00 91.50 92 LYS A O 1
ATOM 777 N N . THR A 1 93 ? 6.585 -15.430 -4.279 1.00 86.44 93 THR A N 1
ATOM 778 C CA . THR A 1 93 ? 7.670 -14.632 -3.717 1.00 86.44 93 THR A CA 1
ATOM 779 C C . THR A 1 93 ? 8.908 -14.692 -4.620 1.00 86.44 93 THR A C 1
ATOM 781 O O . THR A 1 93 ? 9.209 -15.753 -5.177 1.00 86.44 93 THR A O 1
ATOM 784 N N . PRO A 1 94 ? 9.648 -13.578 -4.788 1.00 80.38 94 PRO A N 1
ATOM 785 C CA . PRO A 1 94 ? 10.925 -13.598 -5.498 1.00 80.38 94 PRO A CA 1
ATOM 786 C C . PRO A 1 94 ? 12.018 -14.297 -4.673 1.00 80.38 94 PRO A C 1
ATOM 788 O O . PRO A 1 94 ? 12.939 -14.883 -5.241 1.00 80.38 94 PRO A O 1
ATOM 791 N N . SER A 1 95 ? 11.899 -14.283 -3.340 1.00 69.25 95 SER A N 1
ATOM 792 C CA . SER A 1 95 ? 12.817 -14.964 -2.428 1.00 69.25 95 SER A CA 1
ATOM 793 C C . SER A 1 95 ? 12.470 -16.451 -2.307 1.00 69.25 95 SER A C 1
ATOM 795 O O . SER A 1 95 ? 11.411 -16.813 -1.814 1.00 69.25 95 SER A O 1
ATOM 797 N N . GLY A 1 96 ? 13.367 -17.324 -2.761 1.00 63.41 96 GLY A N 1
ATOM 798 C CA . GLY A 1 96 ? 13.184 -18.778 -2.713 1.00 63.41 96 GLY A CA 1
ATOM 799 C C . GLY A 1 96 ? 13.938 -19.489 -3.833 1.00 63.41 96 GLY A C 1
ATOM 800 O O . GLY A 1 96 ? 14.440 -18.850 -4.765 1.00 63.41 96 GLY A O 1
ATOM 801 N N . SER A 1 97 ? 14.028 -20.818 -3.756 1.00 58.12 97 SER A N 1
ATOM 802 C CA . SER A 1 97 ? 14.507 -21.614 -4.890 1.00 58.12 97 SER A CA 1
ATOM 803 C C . SER A 1 97 ? 13.519 -21.460 -6.066 1.00 58.12 97 SER A C 1
ATOM 805 O O . SER A 1 97 ? 12.335 -21.221 -5.826 1.00 58.12 97 SER A O 1
ATOM 807 N N . PRO A 1 98 ? 13.937 -21.576 -7.342 1.00 60.94 98 PRO A N 1
ATOM 808 C CA . PRO A 1 98 ? 13.022 -21.463 -8.484 1.00 60.94 98 PRO A CA 1
ATOM 809 C C . PRO A 1 98 ? 11.813 -22.413 -8.435 1.00 60.94 98 PRO A C 1
ATOM 811 O O . PRO A 1 98 ? 10.808 -22.134 -9.082 1.00 60.94 98 PRO A O 1
ATOM 814 N N . THR A 1 99 ? 11.906 -23.509 -7.677 1.00 59.66 99 THR A N 1
ATOM 815 C CA . THR A 1 99 ? 10.835 -24.492 -7.479 1.00 59.66 99 THR A CA 1
ATOM 816 C C . THR A 1 99 ? 9.897 -24.158 -6.312 1.00 59.66 99 THR A C 1
ATOM 818 O O . THR A 1 99 ? 8.777 -24.654 -6.310 1.00 59.66 99 THR A O 1
ATOM 821 N N . ASP A 1 100 ? 10.293 -23.272 -5.388 1.00 69.19 100 ASP A N 1
ATOM 822 C CA . ASP A 1 100 ? 9.563 -22.967 -4.140 1.00 69.19 100 ASP A CA 1
ATOM 823 C C . ASP A 1 100 ? 9.015 -21.528 -4.098 1.00 69.19 100 ASP A C 1
ATOM 825 O O . ASP A 1 100 ? 8.877 -20.922 -3.036 1.00 69.19 100 ASP A O 1
ATOM 829 N N . ARG A 1 101 ? 8.743 -20.931 -5.265 1.00 81.00 101 ARG A N 1
ATOM 830 C CA . ARG A 1 101 ? 8.270 -19.537 -5.353 1.00 81.00 101 ARG A CA 1
ATOM 831 C C . ARG A 1 101 ? 6.772 -19.375 -5.118 1.00 81.00 101 ARG A C 1
ATOM 833 O O . ARG A 1 101 ? 6.343 -18.257 -4.853 1.00 81.00 101 ARG A O 1
ATOM 840 N N . GLU A 1 102 ? 5.981 -20.438 -5.244 1.00 85.12 102 GLU A N 1
ATOM 841 C CA . GLU A 1 102 ? 4.540 -20.407 -4.968 1.00 85.12 102 GLU A CA 1
ATOM 842 C C . GLU A 1 102 ? 4.311 -20.449 -3.450 1.00 85.12 102 GLU A C 1
ATOM 844 O O . GLU A 1 102 ? 4.761 -21.367 -2.770 1.00 85.12 102 GLU A O 1
ATOM 849 N N . VAL A 1 103 ? 3.620 -19.443 -2.918 1.00 83.56 103 VAL A N 1
ATOM 850 C CA . VAL A 1 103 ? 3.352 -19.284 -1.480 1.00 83.56 103 VAL A CA 1
ATOM 851 C C . VAL A 1 103 ? 1.959 -19.790 -1.143 1.00 83.56 103 VAL A C 1
ATOM 853 O O . VAL A 1 103 ? 1.784 -20.611 -0.246 1.00 83.56 103 VAL A O 1
ATOM 856 N N . LEU A 1 104 ? 0.954 -19.289 -1.861 1.00 81.81 104 LEU A N 1
ATOM 857 C CA . LEU A 1 104 ? -0.440 -19.617 -1.613 1.00 81.81 104 LEU A CA 1
ATOM 858 C C . LEU A 1 104 ? -1.195 -19.676 -2.937 1.00 81.81 104 LEU A C 1
ATOM 860 O O . LEU A 1 104 ? -1.223 -18.711 -3.701 1.00 81.81 104 LEU A O 1
ATOM 864 N N . SER A 1 105 ? -1.845 -20.810 -3.186 1.00 83.88 105 SER A N 1
ATOM 865 C CA . SER A 1 105 ? -2.793 -20.944 -4.285 1.00 83.88 105 SER A CA 1
ATOM 866 C C . SER A 1 105 ? -4.182 -20.570 -3.783 1.00 83.88 105 SER A C 1
ATOM 868 O O . SER A 1 105 ? -4.739 -21.241 -2.916 1.00 83.88 105 SER A O 1
ATOM 870 N N . PHE A 1 106 ? -4.735 -19.481 -4.306 1.00 85.31 106 PHE A N 1
ATOM 871 C CA . PHE A 1 106 ? -6.113 -19.075 -4.055 1.00 85.31 106 PHE A CA 1
ATOM 872 C C . PHE A 1 106 ? -6.720 -18.483 -5.324 1.00 85.31 106 PHE A C 1
ATOM 874 O O . PHE A 1 106 ? -6.043 -17.805 -6.103 1.00 85.31 106 PHE A O 1
ATOM 881 N N . VAL A 1 107 ? -8.012 -18.750 -5.518 1.00 81.38 107 VAL A N 1
ATOM 882 C CA . VAL A 1 107 ? -8.778 -18.229 -6.657 1.00 81.38 107 VAL A CA 1
ATOM 883 C C . VAL A 1 107 ? -9.259 -16.805 -6.370 1.00 81.38 107 VAL A C 1
ATOM 885 O O . VAL A 1 107 ? -9.089 -15.934 -7.219 1.00 81.38 107 VAL A O 1
ATOM 888 N N . ASP A 1 108 ? -9.784 -16.550 -5.166 1.00 94.31 108 ASP A N 1
ATOM 889 C CA . ASP A 1 108 ? -10.321 -15.245 -4.763 1.00 94.31 108 ASP A CA 1
ATOM 890 C C . ASP A 1 108 ? -9.492 -14.623 -3.613 1.00 94.31 108 ASP A C 1
ATOM 892 O O . ASP A 1 108 ? -9.481 -15.170 -2.504 1.00 94.31 108 ASP A O 1
ATOM 896 N N . PRO A 1 109 ? -8.782 -13.495 -3.834 1.00 97.00 109 PRO A N 1
ATOM 897 C CA . PRO A 1 109 ? -8.047 -12.799 -2.772 1.00 97.00 109 PRO A CA 1
ATOM 898 C C . PRO A 1 109 ? -8.971 -12.249 -1.676 1.00 97.00 109 PRO A C 1
ATOM 900 O O . PRO A 1 109 ? -8.556 -12.124 -0.524 1.00 97.00 109 PRO A O 1
ATOM 903 N N . GLY A 1 110 ? -10.221 -11.925 -2.013 1.00 97.88 110 GLY A N 1
ATOM 904 C CA . GLY A 1 110 ? -11.203 -11.387 -1.085 1.00 97.88 110 GLY A CA 1
ATOM 905 C C . GLY A 1 110 ? -11.555 -12.380 0.014 1.00 97.88 110 GLY A C 1
ATOM 906 O O . GLY A 1 110 ? -11.645 -11.986 1.174 1.00 97.88 110 GLY A O 1
ATOM 907 N N . ASP A 1 111 ? -11.702 -13.663 -0.311 1.00 97.38 111 ASP A N 1
ATOM 908 C CA . ASP A 1 111 ? -12.004 -14.687 0.695 1.00 97.38 111 ASP A CA 1
ATOM 909 C C . ASP A 1 111 ? -10.813 -14.951 1.626 1.00 97.38 111 ASP A C 1
ATOM 911 O O . ASP A 1 111 ? -11.001 -15.119 2.833 1.00 97.38 111 ASP A O 1
ATOM 915 N N . VAL A 1 112 ? -9.580 -14.892 1.106 1.00 97.19 112 VAL A N 1
ATOM 916 C CA . VAL A 1 112 ? -8.367 -14.952 1.940 1.00 97.19 112 VAL A CA 1
ATOM 917 C C . VAL A 1 112 ? -8.319 -13.758 2.895 1.00 97.19 112 VAL A C 1
ATOM 919 O O . VAL A 1 112 ? -8.115 -13.938 4.095 1.00 97.19 112 VAL A O 1
ATOM 922 N N . ALA A 1 113 ? -8.560 -12.546 2.390 1.00 98.00 113 ALA A N 1
ATOM 923 C CA . ALA A 1 113 ? -8.568 -11.338 3.207 1.00 98.00 113 ALA A CA 1
ATOM 924 C C . ALA A 1 113 ? -9.701 -11.337 4.246 1.00 98.00 113 ALA A C 1
ATOM 926 O O . ALA A 1 113 ? -9.479 -10.934 5.387 1.00 98.00 113 ALA A O 1
ATOM 927 N N . LEU A 1 114 ? -10.895 -11.829 3.892 1.00 98.25 114 LEU A N 1
ATOM 928 C CA . LEU A 1 114 ? -11.990 -12.016 4.844 1.00 98.25 114 LEU A CA 1
ATOM 929 C C . LEU A 1 114 ? -11.561 -12.959 5.969 1.00 98.25 114 LEU A C 1
ATOM 931 O O . LEU A 1 114 ? -11.757 -12.637 7.139 1.00 98.25 114 LEU A O 1
ATOM 935 N N . LYS A 1 115 ? -10.925 -14.087 5.632 1.00 97.44 115 LYS A N 1
ATOM 936 C CA . LYS A 1 115 ? -10.437 -15.031 6.637 1.00 97.44 115 LYS A CA 1
ATOM 937 C C . LYS A 1 115 ? -9.366 -14.414 7.535 1.00 97.44 115 LYS A C 1
ATOM 939 O O . LYS A 1 115 ? -9.410 -14.629 8.741 1.00 97.44 115 LYS A O 1
ATOM 944 N N . MET A 1 116 ? -8.442 -13.626 6.981 1.00 97.06 116 MET A N 1
ATOM 945 C CA . MET A 1 116 ? -7.471 -12.861 7.776 1.00 97.06 116 MET A CA 1
ATOM 946 C C . MET A 1 116 ? -8.181 -11.907 8.748 1.00 97.06 116 MET A C 1
ATOM 948 O O . MET A 1 116 ? -7.845 -11.874 9.928 1.00 97.06 116 MET A O 1
ATOM 952 N N . ALA A 1 117 ? -9.207 -11.186 8.291 1.00 97.31 117 ALA A N 1
ATOM 953 C CA . ALA A 1 117 ? -9.977 -10.288 9.149 1.00 97.31 117 ALA A CA 1
ATOM 954 C C . ALA A 1 117 ? -10.704 -11.040 10.281 1.00 97.31 117 ALA A C 1
ATOM 956 O O . ALA A 1 117 ? -10.631 -10.628 11.435 1.00 97.31 117 ALA A O 1
ATOM 957 N N . GLU A 1 118 ? -11.338 -12.180 9.983 1.00 96.88 118 GLU A N 1
ATOM 958 C CA . GLU A 1 118 ? -11.982 -13.046 10.987 1.00 96.88 118 GLU A CA 1
ATOM 959 C C . GLU A 1 118 ? -10.995 -13.621 12.013 1.00 96.88 118 GLU A C 1
ATOM 961 O O . GLU A 1 118 ? -11.371 -13.880 13.154 1.00 96.88 118 GLU A O 1
ATOM 966 N N . LEU A 1 119 ? -9.737 -13.829 11.615 1.00 95.94 119 LEU A N 1
ATOM 967 C CA . LEU A 1 119 ? -8.655 -14.276 12.496 1.00 95.94 119 LEU A CA 1
ATOM 968 C C . LEU A 1 119 ? -8.045 -13.133 13.325 1.00 95.94 119 LEU A C 1
ATOM 970 O O . LEU A 1 119 ? -7.141 -13.382 14.119 1.00 95.94 119 LEU A O 1
ATOM 974 N N . GLY A 1 120 ? -8.533 -11.900 13.167 1.00 93.81 120 GLY A N 1
ATOM 975 C CA . GLY A 1 120 ? -8.122 -10.754 13.975 1.00 93.81 120 GLY A CA 1
ATOM 976 C C . GLY A 1 120 ? -6.872 -10.033 13.476 1.00 93.81 120 GLY A C 1
ATOM 977 O O . GLY A 1 120 ? -6.200 -9.385 14.276 1.00 93.81 120 GLY A O 1
ATOM 978 N N . PHE A 1 121 ? -6.550 -10.136 12.181 1.00 96.62 121 PHE A N 1
ATOM 979 C CA . PHE A 1 121 ? -5.491 -9.327 11.577 1.00 96.62 121 PHE A CA 1
ATOM 980 C C . PHE A 1 121 ? -5.846 -7.835 11.658 1.00 96.62 121 PHE A C 1
ATOM 982 O O . PHE A 1 121 ? -6.985 -7.444 11.402 1.00 96.62 121 PHE A O 1
ATOM 989 N N . ASP A 1 122 ? -4.855 -7.001 11.967 1.00 96.62 122 ASP A N 1
ATOM 990 C CA . ASP A 1 122 ? -5.002 -5.547 12.080 1.00 96.62 122 ASP A CA 1
ATOM 991 C C . ASP A 1 122 ? -4.761 -4.845 10.737 1.00 96.62 122 ASP A C 1
ATOM 993 O O . ASP A 1 122 ? -5.345 -3.797 10.450 1.00 96.62 122 ASP A O 1
ATOM 997 N N . ALA A 1 123 ? -3.931 -5.434 9.877 1.00 97.94 123 ALA A N 1
ATOM 998 C CA . ALA A 1 123 ? -3.708 -4.953 8.522 1.00 97.94 123 ALA A CA 1
ATOM 999 C C . ALA A 1 123 ? -3.437 -6.101 7.545 1.00 97.94 123 ALA A C 1
ATOM 1001 O O . ALA A 1 123 ? -2.992 -7.186 7.923 1.00 97.94 123 ALA A O 1
ATOM 1002 N N . VAL A 1 124 ? -3.683 -5.839 6.264 1.00 98.44 124 VAL A N 1
ATOM 1003 C CA . VAL A 1 124 ? -3.377 -6.751 5.163 1.00 98.44 124 VAL A CA 1
ATOM 1004 C C . VAL A 1 124 ? -2.599 -5.986 4.098 1.00 98.44 124 VAL A C 1
ATOM 1006 O O . VAL A 1 124 ? -3.096 -5.006 3.540 1.00 98.44 124 VAL A O 1
ATOM 1009 N N . PHE A 1 125 ? -1.386 -6.448 3.802 1.00 98.50 125 PHE A N 1
ATOM 1010 C CA . PHE A 1 125 ? -0.671 -6.082 2.588 1.00 98.50 125 PHE A CA 1
ATOM 1011 C C . PHE A 1 125 ? -1.265 -6.849 1.414 1.00 98.50 125 PHE A C 1
ATOM 1013 O O . PHE A 1 125 ? -1.286 -8.078 1.413 1.00 98.50 125 PHE A O 1
ATOM 1020 N N . VAL A 1 126 ? -1.726 -6.121 0.402 1.00 98.50 126 VAL A N 1
ATOM 1021 C CA . VAL A 1 126 ? -2.189 -6.701 -0.859 1.00 98.50 126 VAL A CA 1
ATOM 1022 C C . VAL A 1 126 ? -1.146 -6.411 -1.924 1.00 98.50 126 VAL A C 1
ATOM 1024 O O . VAL A 1 126 ? -0.947 -5.257 -2.312 1.00 98.50 126 VAL A O 1
ATOM 1027 N N . ASN A 1 127 ? -0.457 -7.453 -2.388 1.00 97.62 127 ASN A N 1
ATOM 1028 C CA . ASN A 1 127 ? 0.563 -7.284 -3.416 1.00 97.62 127 ASN A CA 1
ATOM 1029 C C . ASN A 1 127 ? -0.092 -6.949 -4.760 1.00 97.62 127 ASN A C 1
ATOM 1031 O O . ASN A 1 127 ? -0.989 -7.658 -5.214 1.00 97.62 127 ASN A O 1
ATOM 1035 N N . CYS A 1 128 ? 0.373 -5.877 -5.397 1.00 97.69 128 CYS A N 1
ATOM 1036 C CA . CYS A 1 128 ? -0.106 -5.419 -6.704 1.00 97.69 128 CYS A CA 1
ATOM 1037 C C . CYS A 1 128 ? 0.879 -5.743 -7.839 1.00 97.69 128 CYS A C 1
ATOM 1039 O O . CYS A 1 128 ? 0.491 -5.729 -9.006 1.00 97.69 128 CYS A O 1
ATOM 1041 N N . ASP A 1 129 ? 2.126 -6.099 -7.508 1.00 95.81 129 ASP A N 1
ATOM 1042 C CA . ASP A 1 129 ? 3.133 -6.492 -8.492 1.00 95.81 129 ASP A CA 1
ATOM 1043 C C . ASP A 1 129 ? 2.909 -7.930 -8.991 1.00 95.81 129 ASP A C 1
ATOM 1045 O O . ASP A 1 129 ? 3.172 -8.924 -8.300 1.00 95.81 129 ASP A O 1
ATOM 1049 N N . GLY A 1 130 ? 2.428 -8.037 -10.228 1.00 94.06 130 GLY A N 1
ATOM 1050 C CA . GLY A 1 130 ? 2.188 -9.310 -10.903 1.00 94.06 130 GLY A CA 1
ATOM 1051 C C . GLY A 1 130 ? 3.456 -10.148 -11.087 1.00 94.06 130 GLY A C 1
ATOM 1052 O O . GLY A 1 130 ? 3.473 -11.301 -10.652 1.00 94.06 130 GLY A O 1
ATOM 1053 N N . PRO A 1 131 ? 4.531 -9.612 -11.694 1.00 92.06 131 PRO A N 1
ATOM 1054 C CA . PRO A 1 131 ? 5.724 -10.397 -11.997 1.00 92.06 131 PRO A CA 1
ATOM 1055 C C . PRO A 1 131 ? 6.420 -11.014 -10.776 1.00 92.06 131 PRO A C 1
ATOM 1057 O O . PRO A 1 131 ? 6.877 -12.153 -10.872 1.00 92.06 131 PRO A O 1
ATOM 1060 N N . SER A 1 132 ? 6.520 -10.298 -9.649 1.00 90.81 132 SER A N 1
ATOM 1061 C CA . SER A 1 132 ? 7.288 -10.775 -8.486 1.00 90.81 132 SER A CA 1
ATOM 1062 C C . SER A 1 132 ? 6.425 -11.509 -7.458 1.00 90.81 132 SER A C 1
ATOM 1064 O O . SER A 1 132 ? 6.899 -12.474 -6.860 1.00 90.81 132 SER A O 1
ATOM 1066 N N . TYR A 1 133 ? 5.165 -11.098 -7.267 1.00 93.44 133 TYR A N 1
ATOM 1067 C CA . TYR A 1 133 ? 4.298 -11.630 -6.203 1.00 93.44 133 TYR A CA 1
ATOM 1068 C C . TYR A 1 133 ? 2.998 -12.271 -6.709 1.00 93.44 133 TYR A C 1
ATOM 1070 O O . TYR A 1 133 ? 2.229 -12.835 -5.922 1.00 93.44 133 TYR A O 1
ATOM 1078 N N . GLY A 1 134 ? 2.748 -12.226 -8.021 1.00 94.00 134 GLY A N 1
ATOM 1079 C CA . GLY A 1 134 ? 1.526 -12.745 -8.633 1.00 94.00 134 GLY A CA 1
ATOM 1080 C C . GLY A 1 134 ? 0.286 -11.933 -8.267 1.00 94.00 134 GLY A C 1
ATOM 1081 O O . GLY A 1 134 ? -0.797 -12.509 -8.205 1.00 94.00 134 GLY A O 1
ATOM 1082 N N . GLY A 1 135 ? 0.453 -10.649 -7.950 1.00 95.50 135 GLY A N 1
ATOM 1083 C CA . GLY A 1 135 ? -0.609 -9.739 -7.527 1.00 95.50 135 GLY A CA 1
ATOM 1084 C C . GLY A 1 135 ? -1.169 -8.847 -8.639 1.00 95.50 135 GLY A C 1
ATOM 1085 O O . GLY A 1 135 ? -0.741 -8.925 -9.791 1.00 95.50 135 GLY A O 1
ATOM 1086 N N . SER A 1 136 ? -2.133 -7.991 -8.296 1.00 97.19 136 SER A N 1
ATOM 1087 C CA . SER A 1 136 ? -2.689 -6.981 -9.204 1.00 97.19 136 SER A CA 1
ATOM 1088 C C . SER A 1 136 ? -3.484 -5.904 -8.461 1.00 97.19 136 SER A C 1
ATOM 1090 O O . SER A 1 136 ? -4.048 -6.154 -7.397 1.00 97.19 136 SER A O 1
ATOM 1092 N N . TYR A 1 137 ? -3.640 -4.725 -9.070 1.00 97.81 137 TYR A N 1
ATOM 1093 C CA . TYR A 1 137 ? -4.573 -3.702 -8.570 1.00 97.81 137 TYR A CA 1
ATOM 1094 C C . TYR A 1 137 ? -6.037 -4.176 -8.567 1.00 97.81 137 TYR A C 1
ATOM 1096 O O . TYR A 1 137 ? -6.846 -3.695 -7.779 1.00 97.81 137 TYR A O 1
ATOM 1104 N N . ARG A 1 138 ? -6.385 -5.167 -9.400 1.00 97.88 138 ARG A N 1
ATOM 1105 C CA . ARG A 1 138 ? -7.704 -5.809 -9.349 1.00 97.88 138 ARG A CA 1
ATOM 1106 C C . ARG A 1 138 ? -7.884 -6.631 -8.072 1.00 97.88 138 ARG A C 1
ATOM 1108 O O . ARG A 1 138 ? -8.977 -6.639 -7.518 1.00 97.88 138 ARG A O 1
ATOM 1115 N N . ASP A 1 139 ? -6.836 -7.305 -7.599 1.00 98.31 139 ASP A N 1
ATOM 1116 C CA . ASP A 1 139 ? -6.891 -8.024 -6.323 1.00 98.31 139 ASP A CA 1
ATOM 1117 C C . ASP A 1 139 ? -7.129 -7.047 -5.164 1.00 98.31 139 ASP A C 1
ATOM 1119 O O . ASP A 1 139 ? -7.940 -7.329 -4.285 1.00 98.31 139 ASP A O 1
ATOM 1123 N N . LEU A 1 140 ? -6.486 -5.873 -5.202 1.00 98.75 140 LEU A N 1
ATOM 1124 C CA . LEU A 1 140 ? -6.701 -4.792 -4.237 1.00 98.75 140 LEU A CA 1
ATOM 1125 C C . LEU A 1 140 ? -8.164 -4.319 -4.208 1.00 98.75 140 LEU A C 1
ATOM 1127 O O . LEU A 1 140 ? -8.747 -4.243 -3.127 1.00 98.75 140 LEU A O 1
ATOM 1131 N N . ASP A 1 141 ? -8.775 -4.083 -5.372 1.00 98.75 141 ASP A N 1
ATOM 1132 C CA . ASP A 1 141 ? -10.196 -3.719 -5.481 1.00 98.75 141 ASP A CA 1
ATOM 1133 C C . ASP A 1 141 ? -11.124 -4.806 -4.912 1.00 98.75 141 ASP A C 1
ATOM 1135 O O . ASP A 1 141 ? -12.029 -4.514 -4.124 1.00 98.75 141 ASP A O 1
ATOM 1139 N N . ILE A 1 142 ? -10.875 -6.076 -5.254 1.00 98.69 142 ILE A N 1
ATOM 1140 C CA . ILE A 1 142 ? -11.657 -7.218 -4.753 1.00 98.69 142 ILE A CA 1
ATOM 1141 C C . ILE A 1 142 ? -11.564 -7.303 -3.226 1.00 98.69 142 ILE A C 1
ATOM 1143 O O . ILE A 1 142 ? -12.595 -7.387 -2.553 1.00 98.69 142 ILE A O 1
ATOM 1147 N N . VAL A 1 143 ? -10.351 -7.233 -2.667 1.00 98.75 143 VAL A N 1
ATOM 1148 C CA . VAL A 1 143 ? -10.120 -7.245 -1.214 1.00 98.75 143 VAL A CA 1
ATOM 1149 C C . VAL A 1 143 ? -10.823 -6.067 -0.546 1.00 98.75 143 VAL A C 1
ATOM 1151 O O . VAL A 1 143 ? -11.528 -6.257 0.448 1.00 98.75 143 VAL A O 1
ATOM 1154 N N . SER A 1 144 ? -10.692 -4.864 -1.111 1.00 98.69 144 SER A N 1
ATOM 1155 C CA . SER A 1 144 ? -11.301 -3.656 -0.556 1.00 98.69 144 SER A CA 1
ATOM 1156 C C . SER A 1 144 ? -12.818 -3.757 -0.498 1.00 98.69 144 SER A C 1
ATOM 1158 O O . SER A 1 144 ? -13.413 -3.595 0.572 1.00 98.69 144 SER A O 1
ATOM 1160 N N . LYS A 1 145 ? -13.455 -4.122 -1.614 1.00 98.62 145 LYS A N 1
ATOM 1161 C CA . LYS A 1 145 ? -14.908 -4.318 -1.686 1.00 98.62 145 LYS A CA 1
ATOM 1162 C C . LYS A 1 145 ? -15.381 -5.417 -0.743 1.00 98.62 145 LYS A C 1
ATOM 1164 O O . LYS A 1 145 ? -16.393 -5.241 -0.064 1.00 98.62 145 LYS A O 1
ATOM 1169 N N . ARG A 1 146 ? -14.658 -6.540 -0.668 1.00 98.56 146 ARG A N 1
ATOM 1170 C CA . ARG A 1 146 ? -15.026 -7.674 0.188 1.00 98.56 146 ARG A CA 1
ATOM 1171 C C . ARG A 1 146 ? -15.012 -7.295 1.666 1.00 98.56 146 ARG A C 1
ATOM 1173 O O . ARG A 1 146 ? -15.991 -7.568 2.359 1.00 98.56 146 ARG A O 1
ATOM 1180 N N . LEU A 1 147 ? -13.945 -6.645 2.130 1.00 98.62 147 LEU A N 1
ATOM 1181 C CA . LEU A 1 147 ? -13.788 -6.258 3.532 1.00 98.62 147 LEU A CA 1
ATOM 1182 C C . LEU A 1 147 ? -14.723 -5.116 3.933 1.00 98.62 147 LEU A C 1
ATOM 1184 O O . LEU A 1 147 ? -15.355 -5.204 4.981 1.00 98.62 147 LEU A O 1
ATOM 1188 N N . LYS A 1 148 ? -14.871 -4.082 3.093 1.00 97.88 148 LYS A N 1
ATOM 1189 C CA . LYS A 1 148 ? -15.787 -2.955 3.360 1.00 97.88 148 LYS A CA 1
ATOM 1190 C C . LYS A 1 148 ? -17.260 -3.369 3.346 1.00 97.88 148 LYS A C 1
ATOM 1192 O O . LYS A 1 148 ? -18.076 -2.719 3.984 1.00 97.88 148 LYS A O 1
ATOM 1197 N N . LYS A 1 149 ? -17.611 -4.446 2.634 1.00 98.31 149 LYS A N 1
ATOM 1198 C CA . LYS A 1 149 ? -18.958 -5.033 2.678 1.00 98.31 149 LYS A CA 1
ATOM 1199 C C . LYS A 1 149 ? -19.205 -5.848 3.953 1.00 98.31 149 LYS A C 1
ATOM 1201 O O . LYS A 1 149 ? -20.346 -5.941 4.388 1.00 98.31 149 LYS A O 1
ATOM 1206 N N . ALA A 1 150 ? -18.172 -6.492 4.495 1.00 98.19 150 ALA A N 1
ATOM 1207 C CA . ALA A 1 150 ? -18.303 -7.408 5.627 1.00 98.19 150 ALA A CA 1
ATOM 1208 C C . ALA A 1 150 ? -18.196 -6.716 6.995 1.00 98.19 150 ALA A C 1
ATOM 1210 O O . ALA A 1 150 ? -18.759 -7.217 7.964 1.00 98.19 150 ALA A O 1
ATOM 1211 N N . PHE A 1 151 ? -17.485 -5.590 7.078 1.00 97.69 151 PHE A N 1
ATOM 1212 C CA . PHE A 1 151 ? -17.167 -4.932 8.342 1.00 97.69 151 PHE A CA 1
ATOM 1213 C C . PHE A 1 151 ? -17.178 -3.410 8.211 1.00 97.69 151 PHE A C 1
ATOM 1215 O O . PHE A 1 151 ? -16.766 -2.853 7.188 1.00 97.69 151 PHE A O 1
ATOM 1222 N N . ASP A 1 152 ? -17.517 -2.740 9.310 1.00 96.31 152 ASP A N 1
ATOM 1223 C CA . ASP A 1 152 ? -17.390 -1.291 9.419 1.00 96.31 152 ASP A CA 1
ATOM 1224 C C . ASP A 1 152 ? -15.924 -0.845 9.497 1.00 96.31 152 ASP A C 1
ATOM 1226 O O . ASP A 1 152 ? -15.009 -1.621 9.800 1.00 96.31 152 ASP A O 1
ATOM 1230 N N . PHE A 1 153 ? -15.696 0.457 9.293 1.00 94.25 153 PHE A N 1
ATOM 1231 C CA . PHE A 1 153 ? -14.370 1.087 9.320 1.00 94.25 153 PHE A CA 1
ATOM 1232 C C . PHE A 1 153 ? -13.538 0.700 10.552 1.00 94.25 153 PHE A C 1
ATO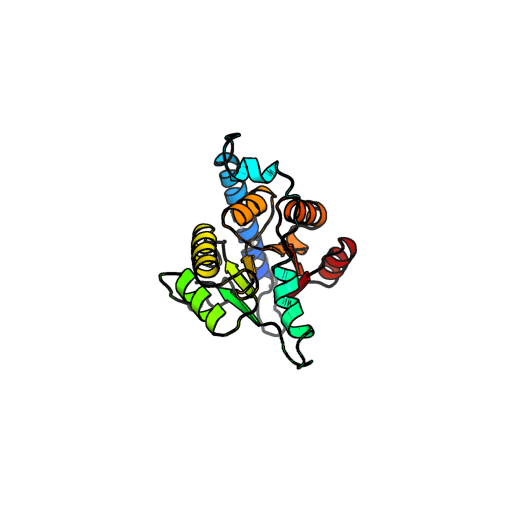M 1234 O O . PHE A 1 153 ? -12.342 0.436 10.436 1.00 94.25 153 PHE A O 1
ATOM 1241 N N . ASN A 1 154 ? -14.157 0.613 11.731 1.00 91.75 154 ASN A N 1
ATOM 1242 C CA . ASN A 1 154 ? -13.458 0.294 12.976 1.00 91.75 154 ASN A CA 1
ATOM 1243 C C . ASN A 1 154 ? -13.187 -1.203 13.184 1.00 91.75 154 ASN A C 1
ATOM 1245 O O . ASN A 1 154 ? -12.366 -1.533 14.036 1.00 91.75 154 ASN A O 1
ATOM 1249 N N . GLN A 1 155 ? -13.825 -2.092 12.427 1.00 92.75 155 GLN A N 1
ATOM 1250 C CA . GLN A 1 155 ? -13.764 -3.539 12.651 1.00 92.75 155 GLN A CA 1
ATOM 1251 C C . GLN A 1 155 ? -12.870 -4.269 11.644 1.00 92.75 155 GLN A C 1
ATOM 1253 O O . GLN A 1 155 ? -12.198 -5.222 12.021 1.00 92.75 155 GLN A O 1
ATOM 1258 N N . ARG A 1 156 ? -12.821 -3.826 10.381 1.00 95.69 156 ARG A N 1
ATOM 1259 C CA . ARG A 1 156 ? -11.927 -4.435 9.375 1.00 95.69 156 ARG A CA 1
ATOM 1260 C C . ARG A 1 156 ? -10.448 -4.147 9.646 1.00 95.69 156 ARG A C 1
ATOM 1262 O O . ARG A 1 156 ? -10.153 -3.091 10.210 1.00 95.69 156 ARG A O 1
ATOM 1269 N N . PRO A 1 157 ? -9.514 -4.963 9.131 1.00 97.69 157 PRO A N 1
ATOM 1270 C CA . PRO A 1 157 ? -8.117 -4.561 8.999 1.00 97.69 157 PRO A CA 1
ATOM 1271 C C . PRO A 1 157 ? -7.945 -3.343 8.079 1.00 97.69 157 PRO A C 1
ATOM 1273 O O . PRO A 1 157 ? -8.803 -3.043 7.235 1.00 97.69 157 PRO A O 1
ATOM 1276 N N . ALA A 1 158 ? -6.818 -2.648 8.227 1.00 98.31 158 ALA A N 1
ATOM 1277 C CA . ALA A 1 158 ? -6.340 -1.702 7.222 1.00 98.31 158 ALA A CA 1
ATOM 1278 C C . ALA A 1 158 ? -5.895 -2.443 5.951 1.00 98.31 158 ALA A C 1
ATOM 1280 O O . ALA A 1 158 ? -5.278 -3.505 6.026 1.00 98.31 158 ALA A O 1
ATOM 1281 N N . ILE A 1 159 ? -6.202 -1.882 4.785 1.00 98.75 159 ILE A N 1
ATOM 1282 C CA . ILE A 1 159 ? -5.837 -2.445 3.483 1.00 98.75 159 ILE A CA 1
ATOM 1283 C C . ILE A 1 159 ? -4.687 -1.620 2.922 1.00 98.75 159 ILE A C 1
ATOM 1285 O O . ILE A 1 159 ? -4.865 -0.449 2.600 1.00 98.75 159 ILE A O 1
ATOM 1289 N N . ILE A 1 160 ? -3.510 -2.217 2.792 1.00 98.75 160 ILE A N 1
ATOM 1290 C CA . ILE A 1 160 ? -2.309 -1.501 2.365 1.00 98.75 160 ILE A CA 1
ATOM 1291 C C . ILE A 1 160 ? -1.837 -2.089 1.037 1.00 98.75 160 ILE A C 1
ATOM 1293 O O . ILE A 1 160 ? -1.571 -3.287 0.930 1.00 98.75 160 ILE A O 1
ATOM 1297 N N . ALA A 1 161 ? -1.736 -1.249 0.010 1.00 98.69 161 ALA A N 1
ATOM 1298 C CA . ALA A 1 161 ? -1.238 -1.668 -1.291 1.00 98.69 161 ALA A CA 1
ATOM 1299 C C . ALA A 1 161 ? 0.286 -1.838 -1.236 1.00 98.69 161 ALA A C 1
ATOM 1301 O O . ALA A 1 161 ? 1.020 -0.907 -0.893 1.00 98.69 161 ALA A O 1
ATOM 1302 N N . LYS A 1 162 ? 0.762 -3.034 -1.589 1.00 98.12 162 LYS A N 1
ATOM 1303 C CA . LYS A 1 162 ? 2.187 -3.361 -1.651 1.00 98.12 162 LYS A CA 1
ATOM 1304 C C . LYS A 1 162 ? 2.620 -3.502 -3.106 1.00 98.12 162 LYS A C 1
ATOM 1306 O O . LYS A 1 162 ? 2.224 -4.431 -3.806 1.00 98.12 162 LYS A O 1
ATOM 1311 N N . ASP A 1 163 ? 3.439 -2.566 -3.554 1.00 97.44 163 ASP A N 1
ATOM 1312 C CA . ASP A 1 163 ? 4.069 -2.547 -4.873 1.00 97.44 163 ASP A CA 1
ATOM 1313 C C . ASP A 1 163 ? 5.393 -1.770 -4.763 1.00 97.44 163 ASP A C 1
ATOM 1315 O O . ASP A 1 163 ? 5.714 -1.212 -3.714 1.00 97.44 163 ASP A O 1
ATOM 1319 N N . ILE A 1 164 ? 6.164 -1.715 -5.842 1.00 97.12 164 ILE A N 1
ATOM 1320 C CA . ILE A 1 164 ? 7.262 -0.772 -6.015 1.00 97.12 164 ILE A CA 1
ATOM 1321 C C . ILE A 1 164 ? 6.637 0.554 -6.480 1.00 97.12 164 ILE A C 1
ATOM 1323 O O . ILE A 1 164 ? 6.375 0.757 -7.667 1.00 97.12 164 ILE A O 1
ATOM 1327 N N . PHE A 1 165 ? 6.329 1.444 -5.538 1.00 98.25 165 PHE A N 1
ATOM 1328 C CA . PHE A 1 165 ? 5.801 2.776 -5.838 1.00 98.25 165 PHE A CA 1
ATOM 1329 C C . PHE A 1 165 ? 6.940 3.717 -6.237 1.00 98.25 165 PHE A C 1
ATOM 1331 O O . PHE A 1 165 ? 7.863 3.930 -5.457 1.00 98.25 165 PHE A O 1
ATOM 1338 N N . ILE A 1 166 ? 6.865 4.277 -7.445 1.00 98.25 166 ILE A N 1
ATOM 1339 C CA . ILE A 1 166 ? 7.861 5.208 -8.007 1.00 98.25 166 ILE A CA 1
ATOM 1340 C C . ILE A 1 166 ? 7.232 6.463 -8.618 1.00 98.25 166 ILE A C 1
ATOM 1342 O O . ILE A 1 166 ? 7.952 7.346 -9.073 1.00 98.25 166 ILE A O 1
ATOM 1346 N N . HIS A 1 167 ? 5.899 6.539 -8.680 1.00 98.38 167 HIS A N 1
ATOM 1347 C CA . HIS A 1 167 ? 5.195 7.688 -9.240 1.00 98.38 167 HIS A CA 1
ATOM 1348 C C . HIS A 1 167 ? 3.810 7.891 -8.592 1.00 98.38 167 HIS A C 1
ATOM 1350 O O . HIS A 1 167 ? 3.116 6.900 -8.334 1.00 98.38 167 HIS A O 1
ATOM 1356 N N . PRO A 1 168 ? 3.337 9.143 -8.406 1.00 98.00 168 PRO A N 1
ATOM 1357 C CA . PRO A 1 168 ? 2.036 9.438 -7.791 1.00 98.00 168 PRO A CA 1
ATOM 1358 C C . PRO A 1 168 ? 0.823 8.799 -8.482 1.00 98.00 168 PRO A C 1
ATOM 1360 O O . PRO A 1 168 ? -0.174 8.516 -7.828 1.00 98.00 168 PRO A O 1
ATOM 1363 N N . VAL A 1 169 ? 0.899 8.507 -9.786 1.00 97.69 169 VAL A N 1
ATOM 1364 C CA . VAL A 1 169 ? -0.188 7.816 -10.520 1.00 97.69 169 VAL A CA 1
ATOM 1365 C C . VAL A 1 169 ? -0.530 6.456 -9.902 1.00 97.69 169 VAL A C 1
ATOM 1367 O O . VAL A 1 169 ? -1.691 6.061 -9.872 1.00 97.69 169 VAL A O 1
ATOM 1370 N N . GLN A 1 170 ? 0.464 5.765 -9.335 1.00 98.38 170 GLN A N 1
ATOM 1371 C CA . GLN A 1 170 ? 0.253 4.496 -8.641 1.00 98.38 170 GLN A CA 1
ATOM 1372 C C . GLN A 1 170 ? -0.469 4.696 -7.307 1.00 98.38 170 GLN A C 1
ATOM 1374 O O . GLN A 1 170 ? -1.279 3.855 -6.923 1.00 98.38 170 GLN A O 1
ATOM 1379 N N . VAL A 1 171 ? -0.180 5.797 -6.604 1.00 98.06 171 VAL A N 1
ATOM 1380 C CA . VAL A 1 171 ? -0.855 6.183 -5.354 1.00 98.06 171 VAL A CA 1
ATOM 1381 C C . VAL A 1 171 ? -2.320 6.499 -5.647 1.00 98.06 171 VAL A C 1
ATOM 1383 O O . VAL A 1 171 ? -3.204 5.963 -4.984 1.00 98.06 171 VAL A O 1
ATOM 1386 N N . ALA A 1 172 ? -2.580 7.266 -6.709 1.00 97.38 172 ALA A N 1
ATOM 1387 C CA . ALA A 1 172 ? -3.929 7.545 -7.184 1.00 97.38 172 ALA A CA 1
ATOM 1388 C C . ALA A 1 172 ? -4.680 6.255 -7.545 1.00 97.38 172 ALA A C 1
ATOM 1390 O O . ALA A 1 172 ? -5.802 6.051 -7.089 1.00 97.38 172 ALA A O 1
ATOM 1391 N N . MET A 1 173 ? -4.040 5.341 -8.281 1.00 97.94 173 MET A N 1
ATOM 1392 C CA . MET A 1 173 ? -4.620 4.035 -8.600 1.00 97.94 173 MET A CA 1
ATOM 1393 C C . MET A 1 173 ? -4.940 3.227 -7.333 1.00 97.94 173 MET A C 1
ATOM 1395 O O . MET A 1 173 ? -6.030 2.675 -7.213 1.00 97.94 173 MET A O 1
ATOM 1399 N N . ALA A 1 174 ? -4.030 3.171 -6.356 1.00 98.31 174 ALA A N 1
ATOM 1400 C CA . ALA A 1 174 ? -4.272 2.476 -5.091 1.00 98.31 174 ALA A CA 1
ATOM 1401 C C . ALA A 1 174 ? -5.457 3.079 -4.312 1.00 98.31 174 ALA A C 1
ATOM 1403 O O . ALA A 1 174 ? -6.273 2.330 -3.769 1.00 98.31 174 ALA A O 1
ATOM 1404 N N . ALA A 1 175 ? -5.579 4.410 -4.297 1.00 96.88 175 ALA A N 1
ATOM 1405 C CA . ALA A 1 175 ? -6.695 5.114 -3.668 1.00 96.88 175 ALA A CA 1
ATOM 1406 C C . ALA A 1 175 ? -8.028 4.787 -4.355 1.00 96.88 175 ALA A C 1
ATOM 1408 O O . ALA A 1 175 ? -9.000 4.456 -3.677 1.00 96.88 175 ALA A O 1
ATOM 1409 N N . GLU A 1 176 ? -8.062 4.801 -5.691 1.00 96.56 176 GLU A N 1
ATOM 1410 C CA . GLU A 1 176 ? -9.251 4.438 -6.474 1.00 96.56 176 GLU A CA 1
ATOM 1411 C C . GLU A 1 176 ? -9.670 2.977 -6.260 1.00 96.56 176 GLU A C 1
ATOM 1413 O O . GLU A 1 176 ? -10.859 2.677 -6.173 1.00 96.56 176 GLU A O 1
ATOM 1418 N N . MET A 1 177 ? -8.711 2.062 -6.088 1.00 98.06 177 MET A N 1
ATOM 1419 C CA . MET A 1 177 ? -8.994 0.664 -5.725 1.00 98.06 177 MET A CA 1
ATOM 1420 C C . MET A 1 177 ? -9.343 0.491 -4.234 1.00 98.06 177 MET A C 1
ATOM 1422 O O . MET A 1 177 ? -9.601 -0.617 -3.761 1.00 98.06 177 MET A O 1
ATOM 1426 N N . GLY A 1 178 ? -9.377 1.585 -3.474 1.00 97.19 178 GLY A N 1
ATOM 1427 C CA . GLY A 1 178 ? -9.870 1.624 -2.108 1.00 97.19 178 GLY A CA 1
ATOM 1428 C C . GLY A 1 178 ? -8.873 1.154 -1.055 1.00 97.19 178 GLY A C 1
ATOM 1429 O O . GLY A 1 178 ? -9.329 0.644 -0.024 1.00 97.19 178 GLY A O 1
ATOM 1430 N N . ALA A 1 179 ? -7.569 1.307 -1.297 1.00 98.38 179 ALA A N 1
ATOM 1431 C CA . ALA A 1 179 ? -6.552 1.175 -0.259 1.00 98.38 179 ALA A CA 1
ATOM 1432 C C . ALA A 1 179 ? -6.768 2.198 0.870 1.00 98.38 179 ALA A C 1
ATOM 1434 O O . ALA A 1 179 ? -7.367 3.252 0.679 1.00 98.38 179 ALA A O 1
ATOM 1435 N N . ASP A 1 180 ? -6.267 1.868 2.053 1.00 98.44 180 ASP A N 1
ATOM 1436 C CA . ASP A 1 180 ? -6.122 2.788 3.180 1.00 98.44 180 ASP A CA 1
ATOM 1437 C C . ASP A 1 180 ? -4.706 3.375 3.262 1.00 98.44 180 ASP A C 1
ATOM 1439 O O . ASP A 1 180 ? -4.499 4.447 3.823 1.00 98.44 180 ASP A O 1
ATOM 1443 N N . GLY A 1 181 ? -3.727 2.679 2.685 1.00 98.12 181 GLY A N 1
ATOM 1444 C CA . GLY A 1 181 ? -2.346 3.129 2.625 1.00 98.12 181 GLY A CA 1
ATOM 1445 C C . GLY A 1 181 ? -1.532 2.411 1.559 1.00 98.12 181 GLY A C 1
ATOM 1446 O O . GLY A 1 181 ? -2.009 1.476 0.909 1.00 98.12 181 GLY A O 1
ATOM 1447 N N . VAL A 1 182 ? -0.285 2.839 1.393 1.00 98.50 182 VAL A N 1
ATOM 1448 C CA . VAL A 1 182 ? 0.683 2.245 0.460 1.00 98.50 182 VAL A CA 1
ATOM 1449 C C . VAL A 1 182 ? 2.028 2.026 1.143 1.00 98.50 182 VAL A C 1
ATOM 1451 O O . VAL A 1 182 ? 2.369 2.734 2.093 1.00 98.50 182 VAL A O 1
ATOM 1454 N N . ILE A 1 183 ? 2.808 1.067 0.644 1.00 98.00 183 ILE A N 1
ATOM 1455 C CA . ILE A 1 183 ? 4.218 0.933 1.029 1.00 98.00 183 ILE A CA 1
ATOM 1456 C C . ILE A 1 183 ? 5.088 1.836 0.152 1.00 98.00 183 ILE A C 1
ATOM 1458 O O . ILE A 1 183 ? 5.048 1.739 -1.072 1.00 98.00 183 ILE A O 1
ATOM 1462 N N . LEU A 1 184 ? 5.914 2.672 0.780 1.00 98.38 184 LEU A N 1
ATOM 1463 C CA . LEU A 1 184 ? 6.923 3.497 0.116 1.00 98.38 184 LEU A CA 1
ATOM 1464 C C . LEU A 1 184 ? 8.317 3.005 0.508 1.00 98.38 184 LEU A C 1
ATOM 1466 O O . LEU A 1 184 ? 8.698 3.096 1.671 1.00 98.38 184 LEU A O 1
ATOM 1470 N N . ASN A 1 185 ? 9.090 2.486 -0.445 1.00 97.06 185 ASN A N 1
ATOM 1471 C CA . ASN A 1 185 ? 10.442 2.005 -0.164 1.00 97.06 185 ASN A CA 1
ATOM 1472 C C . ASN A 1 185 ? 11.436 3.178 -0.170 1.00 97.06 185 ASN A C 1
ATOM 1474 O O . ASN A 1 185 ? 11.668 3.796 -1.212 1.00 97.06 185 ASN A O 1
ATOM 1478 N N . ALA A 1 186 ? 12.027 3.482 0.988 1.00 97.19 186 ALA A N 1
ATOM 1479 C CA . ALA A 1 186 ? 12.910 4.637 1.147 1.00 97.19 186 ALA A CA 1
ATOM 1480 C C . ALA A 1 186 ? 14.175 4.531 0.279 1.00 97.19 186 ALA A C 1
ATOM 1482 O O . ALA A 1 186 ? 14.586 5.516 -0.330 1.00 97.19 186 ALA A O 1
ATOM 1483 N N . GLY A 1 187 ? 14.754 3.332 0.157 1.00 94.25 187 GLY A N 1
ATOM 1484 C CA . GLY A 1 187 ? 15.938 3.096 -0.672 1.00 94.25 187 GLY A CA 1
ATOM 1485 C C . GLY A 1 187 ? 15.678 3.245 -2.177 1.00 94.25 187 GLY A C 1
ATOM 1486 O O . GLY A 1 187 ? 16.597 3.578 -2.923 1.00 94.25 187 GLY A O 1
ATOM 1487 N N . VAL A 1 188 ? 14.436 3.034 -2.631 1.00 95.31 188 VAL A N 1
ATOM 1488 C CA . VAL A 1 188 ? 14.031 3.263 -4.034 1.00 95.31 188 VAL A CA 1
ATOM 1489 C C . VAL A 1 188 ? 13.791 4.729 -4.312 1.00 95.31 188 VAL A C 1
ATOM 1491 O O . VAL A 1 188 ? 14.246 5.239 -5.331 1.00 95.31 188 VAL A O 1
ATOM 1494 N N . LEU A 1 189 ? 13.026 5.377 -3.437 1.00 97.19 189 LEU A N 1
ATOM 1495 C CA . LEU A 1 189 ? 12.557 6.737 -3.660 1.00 97.19 189 LEU A CA 1
ATOM 1496 C C . LEU A 1 189 ? 13.651 7.767 -3.385 1.00 97.19 189 LEU A C 1
ATOM 1498 O O . LEU A 1 189 ? 13.723 8.785 -4.067 1.00 97.19 189 LEU A O 1
ATOM 1502 N N . GLY A 1 190 ? 14.517 7.517 -2.400 1.00 96.19 190 GLY A N 1
ATOM 1503 C CA . GLY A 1 190 ? 15.561 8.455 -2.014 1.00 96.19 190 GLY A CA 1
ATOM 1504 C C . GLY A 1 190 ? 14.990 9.851 -1.752 1.00 96.19 190 GLY A C 1
ATOM 1505 O O . GLY A 1 190 ? 14.099 10.038 -0.927 1.00 96.19 190 GLY A O 1
ATOM 1506 N N . GLN A 1 191 ? 15.473 10.838 -2.505 1.00 95.69 191 GLN A N 1
ATOM 1507 C CA . GLN A 1 191 ? 15.008 12.226 -2.418 1.00 95.69 191 GLN A CA 1
ATOM 1508 C C . GLN A 1 191 ? 13.514 12.411 -2.750 1.00 95.69 191 GLN A C 1
ATOM 1510 O O . GLN A 1 191 ? 12.896 13.349 -2.251 1.00 95.69 191 GLN A O 1
ATOM 1515 N N . ASP A 1 192 ? 12.922 11.513 -3.543 1.00 97.12 192 ASP A N 1
ATOM 1516 C CA . ASP A 1 192 ? 11.523 11.608 -3.973 1.00 97.12 192 ASP A CA 1
ATOM 1517 C C . ASP A 1 192 ? 10.547 11.107 -2.892 1.00 97.12 192 ASP A C 1
ATOM 1519 O O . ASP A 1 192 ? 9.330 11.252 -3.032 1.00 97.12 192 ASP A O 1
ATOM 1523 N N . LEU A 1 193 ? 11.060 10.547 -1.784 1.00 98.12 193 LEU A N 1
ATOM 1524 C CA . LEU A 1 193 ? 10.245 10.023 -0.685 1.00 98.12 193 LEU A CA 1
ATOM 1525 C C . LEU A 1 193 ? 9.281 11.082 -0.138 1.00 98.12 193 LEU A C 1
ATOM 1527 O O . LEU A 1 193 ? 8.106 10.783 0.065 1.00 98.12 193 LEU A O 1
ATOM 1531 N N . SER A 1 194 ? 9.759 12.316 0.050 1.00 97.50 194 SER A N 1
ATOM 1532 C CA . SER A 1 194 ? 8.955 13.422 0.583 1.00 97.50 194 SER A CA 1
ATOM 1533 C C . SER A 1 194 ? 7.734 13.714 -0.293 1.00 97.50 194 SER A C 1
ATOM 1535 O O . SER A 1 194 ? 6.604 13.720 0.191 1.00 97.50 194 SER A O 1
ATOM 1537 N N . GLY A 1 195 ? 7.948 13.856 -1.607 1.00 97.19 195 GLY A N 1
ATOM 1538 C CA . GLY A 1 195 ? 6.874 14.132 -2.563 1.00 97.19 195 GLY A CA 1
ATOM 1539 C C . GLY A 1 195 ? 5.887 12.970 -2.699 1.00 97.19 195 GLY A C 1
ATOM 1540 O O . GLY A 1 195 ? 4.687 13.188 -2.843 1.00 97.19 195 GLY A O 1
ATOM 1541 N N . MET A 1 196 ? 6.357 11.724 -2.588 1.00 98.12 196 MET A N 1
ATOM 1542 C CA . MET A 1 196 ? 5.474 10.553 -2.575 1.00 98.12 196 MET A CA 1
ATOM 1543 C C . MET A 1 196 ? 4.640 10.462 -1.291 1.00 98.12 196 MET A C 1
ATOM 1545 O O . MET A 1 196 ? 3.466 10.097 -1.356 1.00 98.12 196 MET A O 1
ATOM 1549 N N . MET A 1 197 ? 5.206 10.814 -0.133 1.00 97.12 197 MET A N 1
ATOM 1550 C CA . MET A 1 197 ? 4.461 10.895 1.128 1.00 97.12 197 MET A CA 1
ATOM 1551 C C . MET A 1 197 ? 3.406 12.005 1.089 1.00 97.12 197 MET A C 1
ATOM 1553 O O . MET A 1 197 ? 2.270 11.778 1.506 1.00 97.12 197 MET A O 1
ATOM 1557 N N . GLU A 1 198 ? 3.747 13.171 0.537 1.00 95.19 198 GLU A N 1
ATOM 1558 C CA . GLU A 1 198 ? 2.792 14.258 0.310 1.00 95.19 198 GLU A CA 1
ATOM 1559 C C . GLU A 1 198 ? 1.660 13.811 -0.622 1.00 95.19 198 GLU A C 1
ATOM 1561 O O . GLU A 1 198 ? 0.489 13.984 -0.287 1.00 95.19 198 GLU A O 1
ATOM 1566 N N . ALA A 1 199 ? 1.986 13.144 -1.735 1.00 96.00 199 ALA A N 1
ATOM 1567 C CA . ALA A 1 199 ? 0.992 12.591 -2.652 1.00 96.00 199 ALA A CA 1
ATOM 1568 C C . ALA A 1 199 ? 0.031 11.611 -1.956 1.00 96.00 199 ALA A C 1
ATOM 1570 O O . ALA A 1 199 ? -1.171 11.651 -2.217 1.00 96.00 199 ALA A O 1
ATOM 1571 N N . CYS A 1 200 ? 0.528 10.769 -1.040 1.00 95.94 200 CYS A N 1
ATOM 1572 C CA . CYS A 1 200 ? -0.329 9.899 -0.228 1.00 95.94 200 CYS A CA 1
ATOM 1573 C C . CYS A 1 200 ? -1.312 10.721 0.613 1.00 95.94 200 CYS A C 1
ATOM 1575 O O . CYS A 1 200 ? -2.516 10.479 0.544 1.00 95.94 200 CYS A O 1
ATOM 1577 N N . GLY A 1 201 ? -0.817 11.730 1.337 1.00 93.50 201 GLY A N 1
ATOM 1578 C CA . GLY A 1 201 ? -1.650 12.600 2.168 1.00 93.50 201 GLY A CA 1
ATOM 1579 C C . GLY A 1 201 ? -2.721 13.343 1.367 1.00 93.50 201 GLY A C 1
ATOM 1580 O O . GLY A 1 201 ? -3.893 13.310 1.738 1.00 93.50 201 GLY A O 1
ATOM 1581 N N . VAL A 1 202 ? -2.343 13.941 0.231 1.00 93.62 202 VAL A N 1
ATOM 1582 C CA . VAL A 1 202 ? -3.261 14.637 -0.690 1.00 93.62 202 VAL A CA 1
ATOM 1583 C C . VAL A 1 202 ? -4.379 13.709 -1.174 1.00 93.62 202 VAL A C 1
ATOM 1585 O O . VAL A 1 202 ? -5.527 14.133 -1.265 1.00 93.62 202 VAL A O 1
ATOM 1588 N N . MET A 1 203 ? -4.068 12.440 -1.446 1.00 94.56 203 MET A N 1
ATOM 1589 C CA . MET A 1 203 ? -5.020 11.455 -1.978 1.00 94.56 203 MET A CA 1
ATOM 1590 C C . MET A 1 203 ? -5.743 10.643 -0.893 1.00 94.56 203 MET A C 1
ATOM 1592 O O . MET A 1 203 ? -6.462 9.698 -1.226 1.00 94.56 203 MET A O 1
ATOM 1596 N N . GLY A 1 204 ? -5.561 10.999 0.384 1.00 93.81 204 GLY A N 1
ATOM 1597 C CA . GLY A 1 204 ? -6.219 10.357 1.521 1.00 93.81 204 GLY A CA 1
ATOM 1598 C C . GLY A 1 204 ? -5.732 8.938 1.814 1.00 93.81 204 GLY A C 1
ATOM 1599 O O . GLY A 1 204 ? -6.524 8.102 2.245 1.00 93.81 204 GLY A O 1
ATOM 1600 N N . LEU A 1 205 ? -4.451 8.658 1.576 1.00 96.00 205 LEU A N 1
ATOM 1601 C CA . LEU A 1 205 ? -3.780 7.409 1.935 1.00 96.00 205 LEU A CA 1
ATOM 1602 C C . LEU A 1 205 ? -2.683 7.649 2.973 1.00 96.00 205 LEU A C 1
ATOM 1604 O O . LEU A 1 205 ? -2.013 8.681 2.969 1.00 96.00 205 LEU A O 1
ATOM 1608 N N . GLU A 1 206 ? -2.437 6.654 3.819 1.00 97.31 206 GLU A N 1
ATOM 1609 C CA . GLU A 1 206 ? -1.282 6.659 4.717 1.00 97.31 206 GLU A CA 1
ATOM 1610 C C . GLU A 1 206 ? -0.056 6.001 4.078 1.00 97.31 206 GLU A C 1
ATOM 1612 O O . GLU A 1 206 ? -0.141 4.947 3.443 1.00 97.31 206 GLU A O 1
ATOM 1617 N N . ALA A 1 207 ? 1.112 6.610 4.279 1.00 97.44 207 ALA A N 1
ATOM 1618 C CA . ALA A 1 207 ? 2.385 6.051 3.850 1.00 97.44 207 ALA A CA 1
ATOM 1619 C C . ALA A 1 207 ? 2.982 5.148 4.94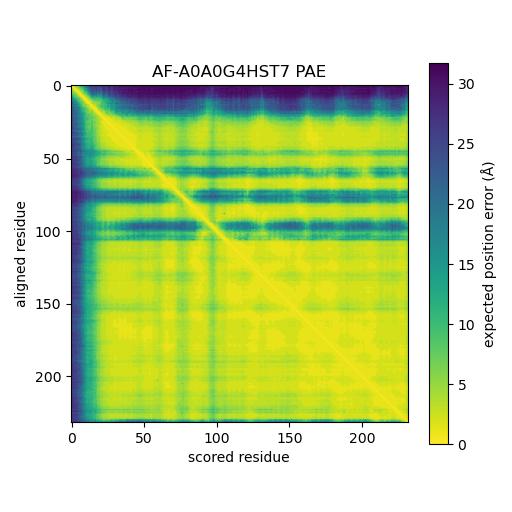1 1.00 97.44 207 ALA A C 1
ATOM 1621 O O . ALA A 1 207 ? 3.232 5.590 6.066 1.00 97.44 207 ALA A O 1
ATOM 1622 N N . VAL A 1 208 ? 3.261 3.893 4.588 1.00 97.94 208 VAL A N 1
ATOM 1623 C CA . VAL A 1 208 ? 4.098 2.978 5.374 1.00 97.94 208 VAL A CA 1
ATOM 1624 C C . VAL A 1 208 ? 5.483 2.964 4.743 1.00 97.94 208 VAL A C 1
ATOM 1626 O O . VAL A 1 208 ? 5.657 2.432 3.647 1.00 97.94 208 VAL A O 1
ATOM 1629 N N . VAL A 1 209 ? 6.468 3.570 5.405 1.00 98.19 209 VAL A N 1
ATOM 1630 C CA . VAL A 1 209 ? 7.816 3.697 4.835 1.00 98.19 209 VAL A CA 1
ATOM 1631 C C . VAL A 1 209 ? 8.625 2.438 5.135 1.00 98.19 209 VAL A C 1
ATOM 1633 O O . VAL A 1 209 ? 8.911 2.145 6.292 1.00 98.19 209 VAL A O 1
ATOM 1636 N N . GLU A 1 210 ? 8.970 1.682 4.096 1.00 97.50 210 GLU A N 1
ATOM 1637 C CA . GLU A 1 210 ? 9.806 0.484 4.181 1.00 97.50 210 GLU A CA 1
ATOM 1638 C C . GLU A 1 210 ? 11.291 0.866 4.121 1.00 97.50 210 GLU A C 1
ATOM 1640 O O . GLU A 1 210 ? 11.736 1.567 3.206 1.00 97.50 210 GLU A O 1
ATOM 1645 N N . CYS A 1 211 ? 12.051 0.388 5.105 1.00 96.94 211 CYS A N 1
ATOM 1646 C CA . CYS A 1 211 ? 13.463 0.676 5.312 1.00 96.94 211 CYS A CA 1
ATOM 1647 C C . CYS A 1 211 ? 14.267 -0.628 5.415 1.00 96.94 211 CYS A C 1
ATOM 1649 O O . CYS A 1 211 ? 13.876 -1.544 6.140 1.00 96.94 211 CYS A O 1
ATOM 1651 N N . HIS A 1 212 ? 15.427 -0.676 4.759 1.00 93.75 212 HIS A N 1
ATOM 1652 C CA . HIS A 1 212 ? 16.365 -1.808 4.780 1.00 93.75 212 HIS A CA 1
ATOM 1653 C C . HIS A 1 212 ? 17.770 -1.419 5.255 1.00 93.75 212 HIS A C 1
ATOM 1655 O O . HIS A 1 212 ? 18.677 -2.249 5.310 1.00 93.75 212 HIS A O 1
ATOM 1661 N N . SER A 1 213 ? 17.982 -0.148 5.591 1.00 93.62 213 SER A N 1
ATOM 1662 C CA . SER A 1 213 ? 19.255 0.355 6.091 1.00 93.62 213 SER A CA 1
ATOM 1663 C C . SER A 1 213 ? 19.048 1.393 7.191 1.00 93.62 213 SER A C 1
ATOM 1665 O O . SER A 1 213 ? 17.979 1.987 7.325 1.00 93.62 213 SER A O 1
ATOM 1667 N N . TYR A 1 214 ? 20.099 1.660 7.967 1.00 94.50 214 TYR A N 1
ATOM 1668 C CA . TYR A 1 214 ? 20.087 2.772 8.919 1.00 94.50 214 TYR A CA 1
ATOM 1669 C C . TYR A 1 214 ? 19.816 4.116 8.220 1.00 94.50 214 TYR A C 1
ATOM 1671 O O . TYR A 1 214 ? 19.094 4.955 8.749 1.00 94.50 214 TYR A O 1
ATOM 1679 N N . MET A 1 215 ? 20.350 4.304 7.008 1.00 95.12 215 MET A N 1
ATOM 1680 C CA . MET A 1 215 ? 20.144 5.534 6.238 1.00 95.12 215 MET A CA 1
ATOM 1681 C C . MET A 1 215 ? 18.691 5.685 5.786 1.00 95.12 215 MET A C 1
ATOM 1683 O O . MET A 1 215 ? 18.162 6.792 5.817 1.00 95.12 215 MET A O 1
ATOM 1687 N N . ASP A 1 216 ? 18.027 4.580 5.448 1.00 96.69 216 ASP A N 1
ATOM 1688 C CA . ASP A 1 216 ? 16.606 4.567 5.096 1.00 96.69 216 ASP A CA 1
ATOM 1689 C C . ASP A 1 216 ? 15.750 5.025 6.284 1.00 96.69 216 ASP A C 1
ATOM 1691 O O . ASP A 1 216 ? 14.829 5.822 6.118 1.00 96.69 216 ASP A O 1
ATOM 1695 N N . VAL A 1 217 ? 16.079 4.560 7.496 1.00 96.38 217 VAL A N 1
ATOM 1696 C CA . VAL A 1 217 ? 15.373 4.950 8.726 1.00 96.38 217 VAL A CA 1
ATOM 1697 C C . VAL A 1 217 ? 15.591 6.429 9.042 1.00 96.38 217 VAL A C 1
ATOM 1699 O O . VAL A 1 217 ? 14.636 7.129 9.380 1.00 96.38 217 VAL A O 1
ATOM 1702 N N . GLU A 1 218 ? 16.818 6.939 8.911 1.00 96.56 218 GLU A N 1
ATOM 1703 C CA . GLU A 1 218 ? 17.082 8.370 9.102 1.00 96.56 218 GLU A CA 1
ATOM 1704 C C . GLU A 1 218 ? 16.340 9.227 8.071 1.00 96.56 218 GLU A C 1
ATOM 1706 O O . GLU A 1 218 ? 15.754 10.248 8.433 1.00 96.56 218 GLU A O 1
ATOM 1711 N N . MET A 1 219 ? 16.274 8.785 6.815 1.00 96.00 219 MET A N 1
ATOM 1712 C CA . MET A 1 219 ? 15.493 9.447 5.772 1.00 96.00 219 MET A CA 1
ATOM 1713 C C . MET A 1 219 ? 13.992 9.449 6.097 1.00 96.00 219 MET A C 1
ATOM 1715 O O . MET A 1 219 ? 13.341 10.489 5.979 1.00 96.00 219 MET A O 1
ATOM 1719 N N . ALA A 1 220 ? 13.441 8.324 6.561 1.00 96.12 220 ALA A N 1
ATOM 1720 C CA . ALA A 1 220 ? 12.047 8.231 6.989 1.00 96.12 220 ALA A CA 1
ATOM 1721 C C . ALA A 1 220 ? 11.746 9.184 8.160 1.00 96.12 220 ALA A C 1
ATOM 1723 O O . ALA A 1 220 ? 10.744 9.901 8.140 1.00 96.12 220 ALA A O 1
ATOM 1724 N N . LYS A 1 221 ? 12.644 9.258 9.153 1.00 95.56 221 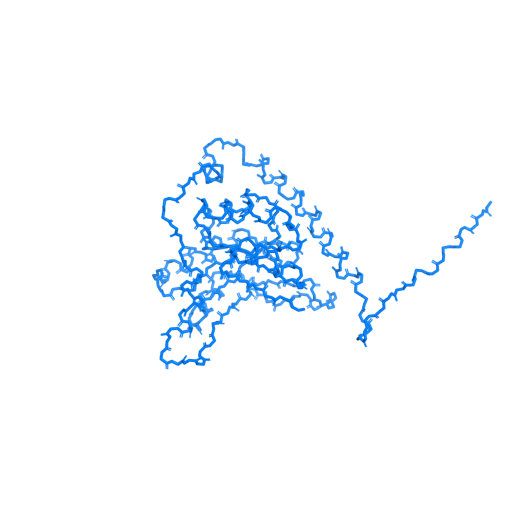LYS A N 1
ATOM 1725 C CA . LYS A 1 221 ? 12.530 10.180 10.296 1.00 95.56 221 LYS A CA 1
ATOM 1726 C C . LYS A 1 221 ? 12.571 11.645 9.868 1.00 95.56 221 LYS A C 1
ATOM 1728 O O . LYS A 1 221 ? 11.759 12.433 10.343 1.00 95.56 221 LYS A O 1
ATOM 1733 N N . GLN A 1 222 ? 13.492 12.011 8.976 1.00 95.69 222 GLN A N 1
ATOM 1734 C CA . GLN A 1 222 ? 13.614 13.379 8.454 1.00 95.69 222 GLN A CA 1
ATOM 1735 C C . GLN A 1 222 ? 12.356 13.823 7.699 1.00 95.69 222 GLN A C 1
ATOM 1737 O O . GLN A 1 222 ? 11.970 14.984 7.785 1.00 95.69 222 GLN A O 1
ATOM 1742 N N . ASN A 1 223 ? 11.690 12.888 7.018 1.00 93.56 223 ASN A N 1
ATOM 1743 C CA . ASN A 1 223 ? 10.418 13.120 6.333 1.00 93.56 223 ASN A CA 1
ATOM 1744 C C . ASN A 1 223 ? 9.187 12.920 7.239 1.00 93.56 223 ASN A C 1
ATOM 1746 O O . ASN A 1 223 ? 8.062 12.919 6.749 1.00 93.56 223 ASN A O 1
ATOM 1750 N N . VAL A 1 224 ? 9.376 12.772 8.557 1.00 93.25 224 VAL A N 1
ATOM 1751 C CA . VAL A 1 224 ? 8.297 12.670 9.558 1.00 93.25 224 VAL A CA 1
ATOM 1752 C C . VAL A 1 224 ? 7.345 11.490 9.288 1.00 93.25 224 VAL A C 1
ATOM 1754 O O . VAL A 1 224 ? 6.137 11.556 9.524 1.00 93.25 224 VAL A O 1
ATOM 1757 N N . ALA A 1 225 ? 7.886 10.372 8.795 1.00 93.06 225 ALA A N 1
ATOM 1758 C CA . ALA A 1 225 ? 7.115 9.152 8.588 1.00 93.06 225 ALA A CA 1
ATOM 1759 C C . ALA A 1 225 ? 6.506 8.667 9.911 1.00 93.06 225 ALA A C 1
ATOM 1761 O O . ALA A 1 225 ? 7.213 8.410 10.884 1.00 93.06 225 ALA A O 1
ATOM 1762 N N . THR A 1 226 ? 5.178 8.533 9.946 1.00 91.31 226 THR A N 1
ATOM 1763 C CA . THR A 1 226 ? 4.460 8.110 11.162 1.00 91.31 226 THR A CA 1
ATOM 1764 C C . THR A 1 226 ? 4.505 6.593 11.357 1.00 91.31 226 THR A C 1
ATOM 1766 O O . THR A 1 226 ? 4.483 6.119 12.491 1.00 91.31 226 THR A O 1
ATOM 1769 N N . THR A 1 227 ? 4.604 5.834 10.261 1.00 94.69 227 THR A N 1
ATOM 1770 C CA . THR A 1 227 ? 4.722 4.372 10.273 1.00 94.69 227 THR A CA 1
ATOM 1771 C C . THR A 1 227 ? 5.950 3.953 9.474 1.00 94.69 227 THR A C 1
ATOM 1773 O O . THR A 1 227 ? 6.058 4.265 8.287 1.00 94.69 227 THR A O 1
ATOM 1776 N N . VAL A 1 228 ? 6.859 3.224 10.124 1.00 96.00 228 VAL A N 1
ATOM 1777 C CA . VAL A 1 228 ? 8.084 2.688 9.518 1.00 96.00 228 VAL A CA 1
ATOM 1778 C C . VAL A 1 228 ? 8.066 1.165 9.614 1.00 96.00 228 VAL A C 1
ATOM 1780 O O . VAL A 1 228 ? 7.857 0.608 10.690 1.00 96.00 228 VAL A O 1
ATOM 1783 N N . LEU A 1 229 ? 8.297 0.498 8.486 1.00 95.94 229 LEU A N 1
ATOM 1784 C CA . LEU A 1 229 ? 8.489 -0.943 8.375 1.00 95.94 229 LEU A CA 1
ATOM 1785 C C . LEU A 1 229 ? 9.981 -1.217 8.170 1.00 95.94 229 LEU A C 1
ATOM 1787 O O . LEU A 1 229 ? 10.553 -0.787 7.176 1.00 95.94 229 LEU A O 1
ATOM 1791 N N . VAL A 1 230 ? 10.613 -1.949 9.085 1.00 93.88 230 VAL A N 1
ATOM 1792 C CA . VAL A 1 230 ? 12.029 -2.325 8.954 1.00 93.88 230 VAL A CA 1
ATOM 1793 C C . VAL A 1 230 ? 12.122 -3.763 8.449 1.00 93.88 230 VAL A C 1
ATOM 1795 O O . VAL A 1 230 ? 11.716 -4.688 9.151 1.00 93.88 230 VAL A O 1
ATOM 1798 N N . GLY A 1 231 ? 12.642 -3.946 7.235 1.00 82.31 231 GLY A N 1
ATOM 1799 C CA . GLY A 1 231 ? 12.931 -5.257 6.652 1.00 82.31 231 GLY A CA 1
ATOM 1800 C C . GLY A 1 231 ? 14.422 -5.573 6.745 1.00 82.31 231 GLY A C 1
ATOM 1801 O O . GLY A 1 231 ? 15.230 -4.811 6.215 1.00 82.31 231 GLY A O 1
ATOM 1802 N N . LEU A 1 232 ? 14.773 -6.680 7.404 1.00 57.53 232 LEU A N 1
ATOM 1803 C CA . LEU A 1 232 ? 16.152 -7.159 7.582 1.00 57.53 232 LEU A CA 1
ATOM 1804 C C . LEU A 1 232 ? 16.606 -8.098 6.457 1.00 57.53 232 LEU A C 1
ATOM 1806 O O . LEU A 1 232 ? 15.757 -8.870 5.953 1.00 57.53 232 LEU A O 1
#